Protein AF-A0A7S0V5F8-F1 (afdb_monomer)

Structure (mmCIF, N/CA/C/O backbone):
data_AF-A0A7S0V5F8-F1
#
_entry.id   AF-A0A7S0V5F8-F1
#
loop_
_atom_site.group_PDB
_atom_site.id
_atom_site.type_symbol
_atom_site.label_atom_id
_atom_site.label_alt_id
_atom_site.label_comp_id
_atom_site.label_asym_id
_atom_site.label_entity_id
_atom_site.label_seq_id
_atom_site.pdbx_PDB_ins_code
_atom_site.Cartn_x
_atom_site.Cartn_y
_atom_site.Cartn_z
_atom_site.occupancy
_atom_site.B_iso_or_equiv
_atom_site.auth_seq_id
_atom_site.auth_comp_id
_atom_site.auth_asym_id
_atom_site.auth_atom_id
_atom_site.pdbx_PDB_model_num
ATOM 1 N N . GLY A 1 1 ? -24.108 21.095 49.913 1.00 34.12 1 GLY A N 1
ATOM 2 C CA . GLY A 1 1 ? -23.423 21.787 48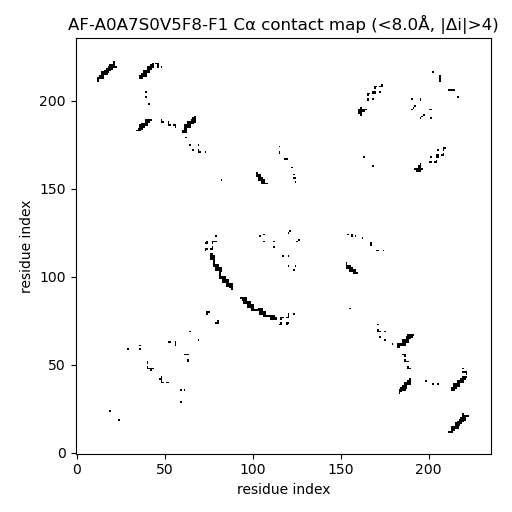.807 1.00 34.12 1 GLY A CA 1
ATOM 3 C C . GLY A 1 1 ? -22.064 21.150 48.689 1.00 34.12 1 GLY A C 1
ATOM 4 O O . GLY A 1 1 ? -21.459 20.945 49.729 1.00 34.12 1 GLY A O 1
ATOM 5 N N . GLY A 1 2 ? -21.610 20.673 47.528 1.00 32.69 2 GLY A N 1
ATOM 6 C CA . GLY A 1 2 ? -21.700 21.337 46.216 1.00 32.69 2 GLY A CA 1
ATOM 7 C C . GLY A 1 2 ? -20.802 22.576 46.265 1.00 32.69 2 GLY A C 1
ATOM 8 O O . GLY A 1 2 ? -20.927 23.333 47.220 1.00 32.69 2 GLY A O 1
ATOM 9 N N . GLU A 1 3 ? -19.841 22.849 45.396 1.00 39.59 3 GLU A N 1
ATOM 10 C CA . GLU A 1 3 ? -19.393 22.403 44.067 1.00 39.59 3 GLU A CA 1
ATOM 11 C C . GLU A 1 3 ? -17.888 22.809 44.015 1.00 39.59 3 GLU A C 1
ATOM 13 O O . GLU A 1 3 ? -17.429 23.546 44.882 1.00 39.59 3 GLU A O 1
ATOM 18 N N . GLY A 1 4 ? -17.024 22.394 43.098 1.00 31.36 4 GLY A N 1
ATOM 19 C CA . GLY A 1 4 ? -17.233 21.726 41.834 1.00 31.36 4 GLY A CA 1
ATOM 20 C C . GLY A 1 4 ? -15.970 20.967 41.439 1.00 31.36 4 GLY A C 1
ATOM 21 O O . GLY A 1 4 ? -14.846 21.367 41.744 1.00 31.36 4 GLY A O 1
ATOM 22 N N . GLY A 1 5 ? -16.202 19.826 40.799 1.00 31.50 5 GLY A N 1
ATOM 23 C CA . GLY A 1 5 ? -15.176 19.088 40.093 1.00 31.50 5 GLY A CA 1
ATOM 24 C C . GLY A 1 5 ? -14.829 19.822 38.808 1.00 31.50 5 GLY A C 1
ATOM 25 O O . GLY A 1 5 ? -15.702 20.127 37.996 1.00 31.50 5 GLY A O 1
ATOM 26 N N . GLU A 1 6 ? -13.546 20.087 38.638 1.00 32.44 6 GLU A N 1
ATOM 27 C CA . GLU A 1 6 ? -12.972 20.426 37.350 1.00 32.44 6 GLU A CA 1
ATOM 28 C C . GLU A 1 6 ? -12.846 19.109 36.572 1.00 32.44 6 GLU A C 1
ATOM 30 O O . GLU A 1 6 ? -12.052 18.233 36.914 1.00 32.44 6 GLU A O 1
ATOM 35 N N . ALA A 1 7 ? -13.724 18.908 35.591 1.00 36.62 7 ALA A N 1
ATOM 36 C CA . ALA A 1 7 ? -13.587 17.820 34.634 1.00 36.62 7 ALA A CA 1
ATOM 37 C C . ALA A 1 7 ? -12.417 18.153 33.693 1.00 36.62 7 ALA A C 1
ATOM 39 O O . ALA A 1 7 ? -12.419 19.252 33.128 1.00 36.62 7 ALA A O 1
ATOM 40 N N . PRO A 1 8 ? -11.443 17.253 33.465 1.00 36.91 8 PRO A N 1
ATOM 41 C CA . PRO A 1 8 ? -10.478 17.477 32.405 1.00 36.91 8 PRO A CA 1
ATOM 42 C C . PRO A 1 8 ? -11.203 17.397 31.058 1.00 36.91 8 PRO A C 1
ATOM 44 O O . PRO A 1 8 ? -11.794 16.384 30.681 1.00 36.91 8 PRO A O 1
ATOM 47 N N . GLN A 1 9 ? -11.197 18.536 30.375 1.00 34.84 9 GLN A N 1
ATOM 48 C CA . GLN A 1 9 ? -11.722 18.743 29.038 1.00 34.84 9 GLN A CA 1
ATOM 49 C C . GLN A 1 9 ? -10.893 17.962 28.010 1.00 34.84 9 GLN A C 1
ATOM 51 O O . GLN A 1 9 ? -9.683 18.136 27.926 1.00 34.84 9 GLN A O 1
ATOM 56 N N . GLY A 1 10 ? -11.591 17.158 27.205 1.00 32.84 10 GLY A N 1
ATOM 57 C CA . GLY A 1 10 ? -11.324 16.924 25.784 1.00 32.84 10 GLY A CA 1
ATOM 58 C C . GLY A 1 10 ? -9.876 16.680 25.368 1.00 32.84 10 GLY A C 1
ATOM 59 O O . GLY A 1 10 ? -9.251 17.553 24.769 1.00 32.84 10 GLY A O 1
ATOM 60 N N . GLU A 1 11 ? -9.390 15.454 25.553 1.00 29.25 11 GLU A N 1
ATOM 61 C CA . GLU A 1 11 ? -8.294 14.952 24.727 1.00 29.25 11 GLU A CA 1
ATOM 62 C C . GLU A 1 11 ? -8.788 14.848 23.277 1.00 29.25 11 GLU A C 1
ATOM 64 O O . GLU A 1 11 ? -9.700 14.084 22.951 1.00 29.25 11 GLU A O 1
ATOM 69 N N . ALA A 1 12 ? -8.192 15.644 22.388 1.00 34.53 12 ALA A N 1
ATOM 70 C CA . ALA A 1 12 ? -8.278 15.402 20.956 1.00 34.53 12 ALA A CA 1
ATOM 71 C C . ALA A 1 12 ? -7.836 13.952 20.664 1.00 34.53 12 ALA A C 1
ATOM 73 O O . ALA A 1 12 ? -6.955 13.450 21.364 1.00 34.53 12 ALA A O 1
ATOM 74 N N . PRO A 1 13 ? -8.390 13.267 19.644 1.00 40.03 13 PRO A N 1
ATOM 75 C CA . PRO A 1 13 ? -7.999 11.899 19.315 1.00 40.03 13 PRO A CA 1
ATOM 76 C C . PRO A 1 13 ? -6.517 11.833 18.900 1.00 40.03 13 PRO A C 1
ATOM 78 O O . PRO A 1 13 ? -6.139 12.020 17.741 1.00 40.03 13 PRO A O 1
ATOM 81 N N . GLY A 1 14 ? -5.654 11.603 19.888 1.00 42.44 14 GLY A N 1
ATOM 82 C CA . GLY A 1 14 ? -4.224 11.392 19.732 1.00 42.44 14 GLY A CA 1
ATOM 83 C C . GLY A 1 14 ? -3.923 10.033 19.102 1.00 42.44 14 GLY A C 1
ATOM 84 O O . GLY A 1 14 ? -4.742 9.114 19.105 1.00 42.44 14 GLY A O 1
ATOM 85 N N . THR A 1 15 ? -2.722 9.895 18.539 1.00 43.50 15 THR A N 1
ATOM 86 C CA . THR A 1 15 ? -2.193 8.573 18.176 1.00 43.50 15 THR A CA 1
ATOM 87 C C . THR A 1 15 ? -1.922 7.816 19.475 1.00 43.50 15 THR A C 1
ATOM 89 O O . THR A 1 15 ? -1.050 8.235 20.234 1.00 43.50 15 THR A O 1
ATOM 92 N N . GLN A 1 16 ? -2.642 6.727 19.745 1.00 49.44 16 GLN A N 1
ATOM 93 C CA . GLN A 1 16 ? -2.374 5.886 20.915 1.00 49.44 16 GLN A CA 1
ATOM 94 C C . GLN A 1 16 ? -1.383 4.790 20.513 1.00 49.44 16 GLN A C 1
ATOM 96 O O . GLN A 1 16 ? -1.647 3.991 19.613 1.00 49.44 16 GLN A O 1
ATOM 101 N N . GLN A 1 17 ? -0.208 4.770 21.141 1.00 44.59 17 GLN A N 1
ATOM 102 C CA . GLN A 1 17 ? 0.766 3.698 20.943 1.00 44.59 17 GLN A CA 1
ATOM 103 C C . GLN A 1 17 ? 0.478 2.566 21.927 1.00 44.59 17 GLN A C 1
ATOM 105 O O . GLN A 1 17 ? 0.533 2.767 23.138 1.00 44.59 17 GLN A O 1
ATOM 110 N N . LEU A 1 18 ? 0.189 1.376 21.405 1.00 45.62 18 LEU A N 1
ATOM 111 C CA . LEU A 1 18 ? 0.080 0.151 22.183 1.00 45.62 18 LEU A CA 1
ATOM 112 C C . LEU A 1 18 ? 1.264 -0.752 21.821 1.00 45.62 18 LEU A C 1
ATOM 114 O O . LEU A 1 18 ? 1.238 -1.490 20.836 1.00 45.62 18 LEU A O 1
ATOM 118 N N . LEU A 1 19 ? 2.322 -0.702 22.627 1.00 39.25 19 LEU A N 1
ATOM 119 C CA . LEU A 1 19 ? 3.398 -1.683 22.532 1.00 39.25 19 LEU A CA 1
ATOM 120 C C . LEU A 1 19 ? 2.876 -3.020 23.079 1.00 39.25 19 LEU A C 1
ATOM 122 O O . LEU A 1 19 ? 2.514 -3.107 24.251 1.00 39.25 19 LEU A O 1
ATOM 126 N N . VAL A 1 20 ? 2.795 -4.048 22.230 1.00 45.19 20 VAL A N 1
ATOM 127 C CA . VAL A 1 20 ? 2.412 -5.405 22.644 1.00 45.19 20 VAL A CA 1
ATOM 128 C C . VAL A 1 20 ? 3.671 -6.266 22.609 1.00 45.19 20 VAL A C 1
ATOM 130 O O . VAL A 1 20 ? 4.002 -6.880 21.594 1.00 45.19 20 VAL A O 1
ATOM 133 N N . GLU A 1 21 ? 4.406 -6.270 23.721 1.00 35.91 21 GLU A N 1
ATOM 134 C CA . GLU A 1 21 ? 5.514 -7.201 23.941 1.00 35.91 21 GLU A CA 1
ATOM 135 C C . GLU A 1 21 ? 4.966 -8.611 24.134 1.00 35.91 21 GLU A C 1
ATOM 137 O O . GLU A 1 21 ? 4.223 -8.871 25.079 1.00 35.91 21 GLU A O 1
ATOM 142 N N . GLY A 1 22 ? 5.327 -9.512 23.218 1.00 34.97 22 GLY A N 1
ATOM 143 C CA . GLY A 1 22 ? 4.903 -10.903 23.266 1.00 34.97 22 GLY A CA 1
ATOM 144 C C . GLY A 1 22 ? 3.401 -11.071 23.026 1.00 34.97 22 GLY A C 1
ATOM 145 O O . GLY A 1 22 ? 2.551 -10.258 23.387 1.00 34.97 22 GLY A O 1
ATOM 146 N N . ALA A 1 23 ? 3.021 -12.157 22.367 1.00 43.12 23 ALA A N 1
ATOM 147 C CA . ALA A 1 23 ? 1.615 -12.517 22.321 1.00 43.12 23 ALA A CA 1
ATOM 148 C C . ALA A 1 23 ? 1.054 -12.591 23.763 1.00 43.12 23 ALA A C 1
ATOM 150 O O . ALA A 1 23 ? 1.686 -13.169 24.640 1.00 43.12 23 ALA A O 1
ATOM 151 N N . VAL A 1 24 ? -0.165 -12.070 23.964 1.00 39.38 24 VAL A N 1
ATOM 152 C CA . VAL A 1 24 ? -0.980 -12.115 25.204 1.00 39.38 24 VAL A CA 1
ATOM 153 C C . VAL A 1 24 ? -0.865 -10.906 26.162 1.00 39.38 24 VAL A C 1
ATOM 155 O O . VAL A 1 24 ? -0.970 -11.034 27.377 1.00 39.38 24 VAL A O 1
ATOM 158 N N . GLY A 1 25 ? -0.843 -9.681 25.633 1.00 39.09 25 GLY A N 1
ATOM 159 C CA . GLY A 1 25 ? -1.477 -8.559 26.342 1.00 39.09 25 GLY A CA 1
ATOM 160 C C . GLY A 1 25 ? -3.004 -8.731 26.323 1.00 39.09 25 GLY A C 1
ATOM 161 O O . GLY A 1 25 ? -3.580 -8.957 25.255 1.00 39.09 25 GLY A O 1
ATOM 162 N N . LYS A 1 26 ? -3.693 -8.663 27.474 1.00 39.69 26 LYS A N 1
ATOM 163 C CA . LYS A 1 26 ? -5.170 -8.690 27.519 1.00 39.69 26 LYS A CA 1
ATOM 164 C C . LYS A 1 26 ? -5.712 -7.470 26.766 1.00 39.69 26 LYS A C 1
ATOM 166 O O . LYS A 1 26 ? -5.760 -6.376 27.315 1.00 39.69 26 LYS A O 1
ATOM 171 N N . LEU A 1 27 ? -6.111 -7.670 25.511 1.00 47.12 27 LEU A N 1
ATOM 172 C CA . LEU A 1 27 ? -6.736 -6.645 24.676 1.00 47.12 27 LEU A CA 1
ATOM 173 C C . LEU A 1 27 ? -7.990 -6.120 25.380 1.00 47.12 27 LEU A C 1
ATOM 175 O O . LEU A 1 27 ? -8.969 -6.864 25.547 1.00 47.12 27 LEU A O 1
ATOM 179 N N . GLN A 1 28 ? -7.949 -4.859 25.812 1.00 45.62 28 GLN A N 1
ATOM 180 C CA . GLN A 1 28 ? -9.082 -4.253 26.496 1.00 45.62 28 GLN A CA 1
ATOM 181 C C . GLN A 1 28 ? -10.279 -4.181 25.533 1.00 45.62 28 GLN A C 1
ATOM 183 O O . GLN A 1 28 ? -10.115 -3.826 24.359 1.00 45.62 28 GLN A O 1
ATOM 188 N N . PRO A 1 29 ? -11.481 -4.596 25.966 1.00 43.78 29 PRO A N 1
ATOM 189 C CA . PRO A 1 29 ? -12.686 -4.342 25.193 1.00 43.78 29 PRO A CA 1
ATOM 190 C C . PRO A 1 29 ? -12.830 -2.829 25.002 1.00 43.78 29 PRO A C 1
ATOM 192 O O . PRO A 1 29 ? -12.602 -2.069 25.938 1.00 43.78 29 PRO A O 1
ATOM 195 N N . LEU A 1 30 ? -13.178 -2.401 23.788 1.00 46.97 30 LEU A N 1
ATOM 196 C CA . LEU A 1 30 ? -13.554 -1.009 23.568 1.00 46.97 30 LEU A CA 1
ATOM 197 C C . LEU A 1 30 ? -14.834 -0.752 24.356 1.00 46.97 30 LEU A C 1
ATOM 199 O O . LEU A 1 30 ? -15.738 -1.594 24.355 1.00 46.97 30 LEU A O 1
ATOM 203 N N . GLU A 1 31 ? -14.902 0.394 25.022 1.00 48.84 31 GLU A N 1
ATOM 204 C CA . GLU A 1 31 ? -16.153 0.847 25.611 1.00 48.84 31 GLU A CA 1
ATOM 205 C C . GLU A 1 31 ? -17.224 0.968 24.508 1.00 48.84 31 GLU A C 1
ATOM 207 O O . GLU A 1 31 ? -16.896 1.268 23.354 1.00 48.84 31 GLU A O 1
ATOM 212 N N . PRO A 1 32 ? -18.502 0.696 24.822 1.00 49.16 32 PRO A N 1
ATOM 213 C CA . PRO A 1 32 ? -19.589 0.663 23.839 1.00 49.16 32 PRO A CA 1
ATOM 214 C C . PRO A 1 32 ? -19.760 1.963 23.031 1.00 49.16 32 PRO A C 1
ATOM 216 O O . PRO A 1 32 ? -20.355 1.916 21.953 1.00 49.16 32 PRO A O 1
ATOM 219 N N . ASP A 1 33 ? -19.188 3.075 23.502 1.00 53.72 33 ASP A N 1
ATOM 220 C CA . ASP A 1 33 ? -19.261 4.402 22.886 1.00 53.72 33 ASP A CA 1
ATOM 221 C C . ASP A 1 33 ? -18.063 4.760 21.986 1.00 53.72 33 ASP A C 1
ATOM 223 O O . ASP A 1 33 ? -17.984 5.890 21.506 1.00 53.72 33 ASP A O 1
ATOM 227 N N . VAL A 1 34 ? -17.130 3.837 21.701 1.00 54.25 34 VAL A N 1
ATOM 228 C CA . VAL A 1 34 ? -16.029 4.133 20.763 1.00 54.25 34 VAL A CA 1
ATOM 229 C C . VAL A 1 34 ? -16.563 4.158 19.318 1.00 54.25 34 VAL A C 1
ATOM 231 O O . VAL A 1 34 ? -16.972 3.116 18.798 1.00 54.25 34 VAL A O 1
ATOM 234 N N . PRO A 1 35 ? -16.544 5.318 18.628 1.00 55.88 35 PRO A N 1
ATOM 235 C CA . PRO A 1 35 ? -17.230 5.490 17.346 1.00 55.88 35 PRO A CA 1
ATOM 236 C C . PRO A 1 35 ? -16.547 4.755 16.183 1.00 55.88 35 PRO A C 1
ATOM 238 O O . PRO A 1 35 ? -17.231 4.387 15.227 1.00 55.88 35 PRO A O 1
ATOM 241 N N . ALA A 1 36 ? -15.227 4.520 16.254 1.00 72.00 36 ALA A N 1
ATOM 242 C CA . ALA A 1 36 ? -14.499 3.698 15.290 1.00 72.00 36 ALA A CA 1
ATOM 243 C C . ALA A 1 36 ? -13.169 3.138 15.836 1.00 72.00 36 ALA A C 1
ATOM 245 O O . ALA A 1 36 ? -12.499 3.803 16.626 1.00 72.00 36 ALA A O 1
ATOM 246 N N . PHE A 1 37 ? -12.760 1.943 15.387 1.00 79.44 37 PHE A N 1
ATOM 247 C CA . PHE A 1 37 ? -11.472 1.324 15.748 1.00 79.44 37 PHE A CA 1
ATOM 248 C C . PHE A 1 37 ? -10.529 1.215 14.549 1.00 79.44 37 PHE A C 1
ATOM 250 O O . PHE A 1 37 ? -10.768 0.436 13.626 1.00 79.44 37 PHE A O 1
ATOM 257 N N . HIS A 1 38 ? -9.420 1.950 14.587 1.00 83.56 38 HIS A N 1
ATOM 258 C CA . HIS A 1 38 ? -8.375 1.866 13.572 1.00 83.56 38 HIS A CA 1
ATOM 259 C C . HIS A 1 38 ? -7.048 1.454 14.196 1.00 83.56 38 HIS A C 1
ATOM 261 O O . HIS A 1 38 ? -6.640 2.039 15.200 1.00 83.56 38 HIS A O 1
ATOM 267 N N . ALA A 1 39 ? -6.356 0.488 13.592 1.00 85.31 39 ALA A N 1
ATOM 268 C CA . ALA A 1 39 ? -5.056 0.034 14.082 1.00 85.31 39 ALA A CA 1
ATOM 269 C C . ALA A 1 39 ? -4.090 -0.309 12.947 1.00 85.31 39 ALA A C 1
ATOM 271 O O . ALA A 1 39 ? -4.501 -0.958 11.994 1.00 85.31 39 ALA A O 1
ATOM 272 N N . VAL A 1 40 ? -2.810 0.045 13.072 1.00 85.75 40 VAL A N 1
ATOM 273 C CA . VAL A 1 40 ? -1.727 -0.496 12.230 1.00 85.75 40 VAL A CA 1
ATOM 274 C C . VAL A 1 40 ? -0.954 -1.528 13.042 1.00 85.75 40 VAL A C 1
ATOM 276 O O . VAL A 1 40 ? -0.515 -1.240 14.157 1.00 85.75 40 VAL A O 1
ATOM 279 N N . VAL A 1 41 ? -0.781 -2.728 12.487 1.00 84.25 41 VAL A N 1
ATOM 280 C CA . VAL A 1 41 ? 0.012 -3.800 13.097 1.00 84.25 41 VAL A CA 1
ATOM 281 C C . VAL A 1 41 ? 1.385 -3.853 12.437 1.00 84.25 41 VAL A C 1
ATOM 283 O O . VAL A 1 41 ? 1.532 -4.331 11.314 1.00 84.25 41 VAL A O 1
ATOM 286 N N . HIS A 1 42 ? 2.407 -3.418 13.168 1.00 80.25 42 HIS A N 1
ATOM 287 C CA . HIS A 1 42 ? 3.804 -3.610 12.806 1.00 80.25 42 HIS A CA 1
ATOM 288 C C . HIS A 1 42 ? 4.346 -4.837 13.529 1.00 80.25 42 HIS A C 1
ATOM 290 O O . HIS A 1 42 ? 4.558 -4.808 14.738 1.00 80.25 42 HIS A O 1
ATOM 296 N N . ALA A 1 43 ? 4.603 -5.917 12.802 1.00 71.44 43 ALA A N 1
ATOM 297 C CA . ALA A 1 43 ? 5.185 -7.118 13.381 1.00 71.44 43 ALA A CA 1
ATOM 298 C C . ALA A 1 43 ? 6.478 -7.493 12.669 1.00 71.44 43 ALA A C 1
ATOM 300 O O . ALA A 1 43 ? 6.608 -7.314 11.459 1.00 71.44 43 ALA A O 1
ATOM 301 N N . HIS A 1 44 ? 7.414 -8.073 13.415 1.00 69.81 44 HIS A N 1
ATOM 302 C CA . HIS A 1 44 ? 8.483 -8.850 12.797 1.00 69.81 44 HIS A CA 1
ATOM 303 C C . HIS A 1 44 ? 7.870 -9.965 11.914 1.00 69.81 44 HIS A C 1
ATOM 305 O O . HIS A 1 44 ? 6.849 -10.534 12.319 1.00 69.81 44 HIS A O 1
ATOM 311 N N . PRO A 1 45 ? 8.462 -10.333 10.756 1.00 67.38 45 PRO A N 1
ATOM 312 C CA . PRO A 1 45 ? 7.904 -11.367 9.873 1.00 67.38 45 PRO A CA 1
ATOM 313 C C . PRO A 1 45 ? 7.598 -12.690 10.593 1.00 67.38 45 PRO A C 1
ATOM 315 O O . PRO A 1 45 ? 6.577 -13.324 10.345 1.00 67.38 45 PRO A O 1
ATOM 318 N N . LEU A 1 46 ? 8.441 -13.061 11.562 1.00 69.38 46 LEU A N 1
ATOM 319 C CA . LEU A 1 46 ? 8.285 -14.280 12.367 1.00 69.38 46 LEU A CA 1
ATOM 320 C C . LEU A 1 46 ? 7.316 -14.139 13.558 1.00 69.38 46 LEU A C 1
ATOM 322 O O . LEU A 1 46 ? 7.013 -15.127 14.218 1.00 69.38 46 LEU A O 1
ATOM 326 N N . ALA A 1 47 ? 6.810 -12.937 13.850 1.00 67.81 47 ALA A N 1
ATOM 327 C CA . ALA A 1 47 ? 5.965 -12.670 15.020 1.00 67.81 47 ALA A CA 1
ATOM 328 C C . ALA A 1 47 ? 4.453 -12.816 14.747 1.00 67.81 47 ALA A C 1
ATOM 330 O O . ALA A 1 47 ? 3.623 -12.511 15.605 1.00 67.81 47 ALA A O 1
ATOM 331 N N . GLY A 1 48 ? 4.060 -13.279 13.554 1.00 70.62 48 GLY A N 1
ATOM 332 C CA . GLY A 1 48 ? 2.662 -13.605 13.250 1.00 70.62 48 GLY A CA 1
ATOM 333 C C . GLY A 1 48 ? 1.714 -12.396 13.211 1.00 70.62 48 GLY A C 1
ATOM 334 O O . GLY A 1 48 ? 0.532 -12.531 13.546 1.00 70.62 48 GLY A O 1
ATOM 335 N N . GLY A 1 49 ? 2.204 -11.223 12.790 1.00 74.44 49 GLY A N 1
ATOM 336 C CA . GLY A 1 49 ? 1.435 -9.969 12.738 1.00 74.44 49 GLY A CA 1
ATOM 337 C C . GLY A 1 49 ? 0.128 -10.053 11.958 1.00 74.44 49 GLY A C 1
ATOM 338 O O . GLY A 1 49 ? -0.905 -9.596 12.443 1.00 74.44 49 GLY A O 1
ATOM 339 N N . ALA A 1 50 ? 0.130 -10.727 10.804 1.00 76.75 50 ALA A N 1
ATOM 340 C CA . ALA A 1 50 ? -1.082 -10.952 10.013 1.00 76.75 50 ALA A CA 1
ATOM 341 C C . ALA A 1 50 ? -2.163 -11.710 10.811 1.00 76.75 50 ALA A C 1
ATOM 343 O O . ALA A 1 50 ? -3.353 -11.390 10.747 1.00 76.75 50 ALA A O 1
ATOM 344 N N . GLY A 1 51 ? -1.749 -12.686 11.627 1.00 80.44 51 GLY A N 1
ATOM 345 C CA . GLY A 1 51 ? -2.641 -13.412 12.528 1.00 80.44 51 GLY A CA 1
ATOM 346 C C . GLY A 1 51 ? -3.214 -12.518 13.627 1.00 80.44 51 GLY A C 1
ATOM 347 O O . GLY A 1 51 ? -4.404 -12.615 13.934 1.00 80.44 51 GLY A O 1
ATOM 348 N N . LEU A 1 52 ? -2.402 -11.623 14.200 1.00 80.31 52 LEU A N 1
ATOM 349 C CA . LEU A 1 52 ? -2.869 -10.646 15.187 1.00 80.31 52 LEU A CA 1
ATOM 350 C C . LEU A 1 52 ? -3.863 -9.652 14.576 1.00 80.31 52 LEU A C 1
ATOM 352 O O . LEU A 1 52 ? -4.931 -9.451 15.153 1.00 80.31 52 LEU A O 1
ATOM 356 N N . GLY A 1 53 ? -3.562 -9.100 13.399 1.00 82.81 53 GLY A N 1
ATOM 357 C CA . GLY A 1 53 ? -4.440 -8.152 12.711 1.00 82.81 53 GLY A CA 1
ATOM 358 C C . GLY A 1 53 ? -5.826 -8.736 12.430 1.00 82.81 53 GLY A C 1
ATOM 359 O O . GLY A 1 53 ? -6.840 -8.132 12.777 1.00 82.81 53 GLY A O 1
ATOM 360 N N . ARG A 1 54 ? -5.887 -9.979 11.932 1.00 85.38 54 ARG A N 1
ATOM 361 C CA . ARG A 1 54 ? -7.159 -10.696 11.717 1.00 85.38 54 ARG A CA 1
ATOM 362 C C . ARG A 1 54 ? -7.929 -10.947 13.017 1.00 85.38 54 ARG A C 1
ATOM 364 O O . ARG A 1 54 ? -9.157 -10.866 13.021 1.00 85.38 54 ARG A O 1
ATOM 371 N N . ARG A 1 55 ? -7.241 -11.255 14.125 1.00 82.31 55 ARG A N 1
ATOM 372 C CA . ARG A 1 55 ? -7.888 -11.430 15.440 1.00 82.31 55 ARG A CA 1
ATOM 373 C C . ARG A 1 55 ? -8.462 -10.118 15.971 1.00 82.31 55 ARG A C 1
ATOM 375 O O . ARG A 1 55 ? -9.587 -10.129 16.464 1.00 82.31 55 ARG A O 1
ATOM 382 N N . LEU A 1 56 ? -7.724 -9.013 15.845 1.00 81.50 56 LEU A N 1
ATOM 383 C CA . LEU A 1 56 ? -8.198 -7.675 16.215 1.00 81.50 56 LEU A CA 1
ATOM 384 C C . LEU A 1 56 ? -9.432 -7.295 15.395 1.00 81.50 56 LEU A C 1
ATOM 386 O O . LEU A 1 56 ? -10.457 -6.930 15.966 1.00 81.50 56 LEU A O 1
ATOM 390 N N . ALA A 1 57 ? -9.370 -7.482 14.077 1.00 84.81 57 ALA A N 1
ATOM 391 C CA . ALA A 1 57 ? -10.476 -7.168 13.186 1.00 84.81 57 ALA A CA 1
ATOM 392 C C . ALA A 1 57 ? -11.752 -7.950 13.524 1.00 84.81 57 ALA A C 1
ATOM 394 O O . ALA A 1 57 ? -12.822 -7.359 13.657 1.00 84.81 57 ALA A O 1
ATOM 395 N N . ARG A 1 58 ? -11.634 -9.262 13.778 1.00 83.75 58 ARG A N 1
ATOM 396 C CA . ARG A 1 58 ? -12.763 -10.088 14.241 1.00 83.75 58 ARG A CA 1
ATOM 397 C C . ARG A 1 58 ? -13.297 -9.644 15.601 1.00 83.75 58 ARG A C 1
ATOM 399 O O . ARG A 1 58 ? -14.507 -9.615 15.790 1.00 83.75 58 ARG A O 1
ATOM 406 N N . ARG A 1 59 ? -12.415 -9.318 16.552 1.00 80.69 59 ARG A N 1
ATOM 407 C CA . ARG A 1 59 ? -12.820 -8.930 17.912 1.00 80.69 59 ARG A CA 1
ATOM 408 C C . ARG A 1 59 ? -13.577 -7.604 17.940 1.00 80.69 59 ARG A C 1
ATOM 410 O O . ARG A 1 59 ? -14.506 -7.480 18.732 1.00 80.69 59 ARG A O 1
ATOM 417 N N . TYR A 1 60 ? -13.197 -6.653 17.094 1.00 77.88 60 TYR A N 1
ATOM 418 C CA . TYR A 1 60 ? -13.819 -5.328 17.039 1.00 77.88 60 TYR A CA 1
ATOM 419 C C . TYR A 1 60 ? -14.825 -5.164 15.893 1.00 77.88 60 TYR A C 1
ATOM 421 O O . TYR A 1 60 ? -15.387 -4.085 15.734 1.00 77.88 60 TYR A O 1
ATOM 429 N N . ASN A 1 61 ? -15.090 -6.233 15.132 1.00 80.94 61 ASN A N 1
ATOM 430 C CA . ASN A 1 61 ? -15.974 -6.232 13.966 1.00 80.94 61 ASN A CA 1
ATOM 431 C C . ASN A 1 61 ? -15.636 -5.105 12.971 1.00 80.94 61 ASN A C 1
ATOM 433 O O . ASN A 1 61 ? -16.490 -4.303 12.588 1.00 80.94 61 ASN A O 1
ATOM 437 N N . VAL A 1 62 ? -14.357 -5.028 12.602 1.00 85.75 62 VAL A N 1
ATOM 438 C CA . VAL A 1 62 ? -13.816 -4.046 11.656 1.00 85.75 62 VAL A CA 1
ATOM 439 C C . VAL A 1 62 ? -13.167 -4.732 10.457 1.00 85.75 62 VAL A C 1
ATOM 441 O O . VAL A 1 62 ? -12.912 -5.938 10.483 1.00 85.75 62 VAL A O 1
ATOM 444 N N . GLY A 1 63 ? -12.889 -3.967 9.402 1.00 86.62 63 GLY A N 1
ATOM 445 C CA . GLY A 1 63 ? -12.251 -4.498 8.203 1.00 86.62 63 GLY A CA 1
ATOM 446 C C . GLY A 1 63 ? -10.773 -4.825 8.413 1.00 86.62 63 GLY A C 1
ATOM 447 O O . GLY A 1 63 ? -10.131 -4.319 9.334 1.00 86.62 63 GLY A O 1
ATOM 448 N N . VAL A 1 64 ? -10.227 -5.665 7.537 1.00 89.19 64 VAL A N 1
ATOM 449 C CA . VAL A 1 64 ? -8.781 -5.893 7.425 1.00 89.19 64 VAL A CA 1
ATOM 450 C C . VAL A 1 64 ? -8.324 -5.286 6.111 1.00 89.19 64 VAL A C 1
ATOM 452 O O . VAL A 1 64 ? -8.897 -5.595 5.069 1.00 89.19 64 VAL A O 1
ATOM 455 N N . VAL A 1 65 ? -7.292 -4.455 6.167 1.00 90.62 65 VAL A N 1
ATOM 456 C CA . VAL A 1 65 ? -6.635 -3.891 4.990 1.00 90.62 65 VAL A CA 1
ATOM 457 C C . VAL A 1 65 ? -5.206 -4.403 4.973 1.00 90.62 65 VAL A C 1
ATOM 459 O O . VAL A 1 65 ? -4.443 -4.157 5.907 1.00 90.62 65 VAL A O 1
ATOM 462 N N . ASP A 1 66 ? -4.854 -5.141 3.924 1.00 89.94 66 ASP A N 1
ATOM 463 C CA . ASP A 1 66 ? -3.469 -5.526 3.698 1.00 89.94 66 ASP A CA 1
ATOM 464 C C . ASP A 1 66 ? -2.774 -4.445 2.867 1.00 89.94 66 ASP A C 1
ATOM 466 O O . ASP A 1 66 ? -3.109 -4.272 1.696 1.00 89.94 66 ASP A O 1
ATOM 470 N N . LEU A 1 67 ? -1.856 -3.686 3.475 1.00 90.44 67 LEU A N 1
ATOM 471 C CA . LEU A 1 67 ? -1.201 -2.568 2.789 1.00 90.44 67 LEU A CA 1
ATOM 472 C C . LEU A 1 67 ? -0.379 -3.038 1.585 1.00 90.44 67 LEU A C 1
ATOM 474 O O . LEU A 1 67 ? -0.386 -2.357 0.564 1.00 90.44 67 LEU A O 1
ATOM 478 N N . GLN A 1 68 ? 0.262 -4.208 1.677 1.00 89.81 68 GLN A N 1
ATOM 479 C CA . GLN A 1 68 ? 1.034 -4.764 0.568 1.00 89.81 68 GLN A CA 1
ATOM 480 C C . GLN A 1 68 ? 0.116 -5.114 -0.602 1.00 89.81 68 GLN A C 1
ATOM 482 O O . GLN A 1 68 ? 0.377 -4.730 -1.734 1.00 89.81 68 GLN A O 1
ATOM 487 N N . SER A 1 69 ? -1.010 -5.779 -0.325 1.00 90.25 69 SER A N 1
ATOM 488 C CA . SER A 1 69 ? -1.967 -6.125 -1.380 1.00 90.25 69 SER A CA 1
ATOM 489 C C . SER A 1 69 ? -2.568 -4.890 -2.047 1.00 90.25 69 SER A C 1
ATOM 491 O O . SER A 1 69 ? -2.790 -4.913 -3.250 1.00 90.25 69 SER A O 1
ATOM 493 N N . VAL A 1 70 ? -2.795 -3.805 -1.297 1.00 91.69 70 VAL A N 1
ATOM 494 C CA . VAL A 1 70 ? -3.261 -2.532 -1.871 1.00 91.69 70 VAL A CA 1
ATOM 495 C C . VAL A 1 70 ? -2.221 -1.948 -2.832 1.00 91.69 70 VAL A C 1
ATOM 497 O O . VAL A 1 70 ? -2.587 -1.514 -3.920 1.00 91.69 70 VAL A O 1
ATOM 500 N N . VAL A 1 71 ? -0.936 -1.952 -2.464 1.00 91.25 71 VAL A N 1
ATOM 501 C CA . VAL A 1 71 ? 0.141 -1.476 -3.349 1.00 91.25 71 VAL A CA 1
ATOM 502 C C . VAL A 1 71 ? 0.269 -2.368 -4.587 1.00 91.25 71 VAL A C 1
ATOM 504 O O . VAL A 1 71 ? 0.304 -1.850 -5.700 1.00 91.25 71 VAL A O 1
ATOM 507 N N . ASP A 1 72 ? 0.251 -3.692 -4.422 1.00 90.69 72 ASP A N 1
ATOM 508 C CA . ASP A 1 72 ? 0.338 -4.649 -5.533 1.00 90.69 72 ASP A CA 1
ATOM 509 C C . ASP A 1 72 ? -0.855 -4.531 -6.505 1.00 90.69 72 ASP A C 1
ATOM 511 O O . ASP A 1 72 ? -0.693 -4.672 -7.721 1.00 90.69 72 ASP A O 1
ATOM 515 N N . GLU A 1 73 ? -2.066 -4.302 -5.981 1.00 91.31 73 GLU A N 1
ATOM 516 C CA . GLU A 1 73 ? -3.274 -4.028 -6.771 1.00 91.31 73 GLU A CA 1
ATOM 517 C C . GLU A 1 73 ? -3.097 -2.743 -7.591 1.00 91.31 73 GLU A C 1
ATOM 519 O O . GLU A 1 73 ? -3.278 -2.772 -8.810 1.00 91.31 73 GLU A O 1
ATOM 524 N N . LEU A 1 74 ? -2.647 -1.656 -6.959 1.00 92.94 74 LEU A N 1
ATOM 525 C CA . LEU A 1 74 ? -2.457 -0.367 -7.625 1.00 92.94 74 LEU A CA 1
ATOM 526 C C . LEU A 1 74 ? -1.330 -0.379 -8.660 1.00 92.94 74 LEU A C 1
ATOM 528 O O . LEU A 1 74 ? -1.497 0.214 -9.719 1.00 92.94 74 LEU A O 1
ATOM 532 N N . LEU A 1 75 ? -0.213 -1.071 -8.413 1.00 92.12 75 LEU A N 1
ATOM 533 C CA . LEU A 1 75 ? 0.856 -1.225 -9.411 1.00 92.12 75 LEU A CA 1
ATOM 534 C C . LEU A 1 75 ? 0.354 -1.958 -10.659 1.00 92.12 75 LEU A C 1
ATOM 536 O O . LEU A 1 75 ? 0.655 -1.559 -11.785 1.00 92.12 75 LEU A O 1
ATOM 540 N N . ARG A 1 76 ? -0.475 -2.992 -10.472 1.00 91.69 76 ARG A N 1
ATOM 541 C CA . ARG A 1 76 ? -1.103 -3.713 -11.585 1.00 91.69 76 ARG A CA 1
ATOM 542 C C . ARG A 1 76 ? -2.063 -2.818 -12.365 1.00 91.69 76 ARG A C 1
ATOM 544 O O . ARG A 1 76 ? -2.023 -2.819 -13.591 1.00 91.69 76 ARG A O 1
ATOM 551 N N . GLU A 1 77 ? -2.904 -2.057 -11.671 1.00 92.19 77 GLU A N 1
ATOM 552 C CA . GLU A 1 77 ? -3.808 -1.079 -12.293 1.00 92.19 77 GLU A CA 1
ATOM 553 C C . GLU A 1 77 ? -3.061 0.079 -12.966 1.00 92.19 77 GLU A C 1
ATOM 555 O O . GLU A 1 77 ? -3.573 0.672 -13.910 1.00 92.19 77 GLU A O 1
ATOM 560 N N . ALA A 1 78 ? -1.850 0.389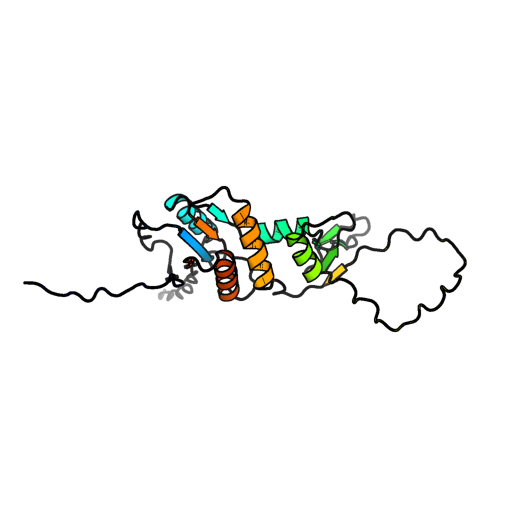 -12.500 1.00 91.62 78 ALA A N 1
ATOM 561 C CA . ALA A 1 78 ? -0.961 1.389 -13.078 1.00 91.62 78 ALA A CA 1
ATOM 562 C C . ALA A 1 78 ? -0.239 0.891 -14.341 1.00 91.62 78 ALA A C 1
ATOM 564 O O . ALA A 1 78 ? 0.451 1.669 -15.003 1.00 91.62 78 ALA A O 1
ATOM 565 N N . GLY A 1 79 ? -0.344 -0.405 -14.658 1.00 91.94 79 GLY A N 1
ATOM 566 C CA . GLY A 1 79 ? 0.429 -1.039 -15.724 1.00 91.94 79 GLY A CA 1
ATOM 567 C C . GLY A 1 79 ? 1.916 -1.153 -15.392 1.00 91.94 79 GLY A C 1
ATOM 568 O O . GLY A 1 79 ? 2.727 -1.356 -16.290 1.00 91.94 79 GLY A O 1
ATOM 569 N N . VAL A 1 80 ? 2.299 -1.008 -14.122 1.00 92.62 80 VAL A N 1
ATOM 570 C CA . VAL A 1 80 ? 3.685 -1.129 -13.668 1.00 92.62 80 VAL A CA 1
ATOM 571 C C . VAL A 1 80 ? 3.935 -2.587 -13.311 1.00 92.62 80 VAL A C 1
ATOM 573 O O . VAL A 1 80 ? 3.451 -3.092 -12.296 1.00 92.62 80 VAL A O 1
ATOM 576 N N . VAL A 1 81 ? 4.682 -3.287 -14.162 1.00 91.50 81 VAL A N 1
ATOM 577 C CA . VAL A 1 81 ? 4.942 -4.722 -13.997 1.00 91.50 81 VAL A CA 1
ATOM 578 C C . VAL A 1 81 ? 6.441 -5.002 -13.874 1.00 91.50 81 VAL A C 1
ATOM 580 O O . VAL A 1 81 ? 7.249 -4.265 -14.443 1.00 91.50 81 VAL A O 1
ATOM 583 N N . PRO A 1 82 ? 6.850 -6.055 -13.140 1.00 90.50 82 PRO A N 1
ATOM 584 C CA . PRO A 1 82 ? 8.260 -6.418 -13.046 1.00 90.50 82 PRO A CA 1
ATOM 585 C C . PRO A 1 82 ? 8.843 -6.723 -14.427 1.00 90.50 82 PRO A C 1
ATOM 587 O O . PRO A 1 82 ? 8.221 -7.441 -15.219 1.00 90.50 82 PRO A O 1
ATOM 590 N N . PHE A 1 83 ? 10.040 -6.208 -14.706 1.00 91.31 83 PHE A N 1
ATOM 591 C CA . PHE A 1 83 ? 10.751 -6.516 -15.941 1.00 91.31 83 PHE A CA 1
ATOM 592 C C . PHE A 1 83 ? 11.198 -7.978 -15.934 1.00 91.31 83 PHE A C 1
ATOM 594 O O . PHE A 1 83 ? 11.693 -8.497 -14.926 1.00 91.31 83 PHE A O 1
ATOM 601 N N . LYS A 1 84 ? 11.017 -8.641 -17.074 1.00 90.50 84 LYS A N 1
ATOM 602 C CA . LYS A 1 84 ? 11.368 -10.042 -17.273 1.00 90.50 84 LYS A CA 1
ATOM 603 C C . LYS A 1 84 ? 12.402 -10.151 -18.382 1.00 90.50 84 LYS A C 1
ATOM 605 O O . LYS A 1 84 ? 12.189 -9.615 -19.463 1.00 90.50 84 LYS A O 1
ATOM 610 N N . GLU A 1 85 ? 13.487 -10.857 -18.105 1.00 89.19 85 GLU A N 1
ATOM 611 C CA . GLU A 1 85 ? 14.582 -11.092 -19.042 1.00 89.19 85 GLU A CA 1
ATOM 612 C C . GLU A 1 85 ? 14.691 -12.582 -19.363 1.00 89.19 85 GLU A C 1
ATOM 614 O O . GLU A 1 85 ? 14.554 -13.429 -18.476 1.00 89.19 85 GLU A O 1
ATOM 619 N N . GLU A 1 86 ? 14.922 -12.904 -20.634 1.00 86.81 86 GLU A N 1
ATOM 620 C CA . GLU A 1 86 ? 15.275 -14.259 -21.048 1.00 86.81 86 GLU A CA 1
ATOM 621 C C . GLU A 1 86 ?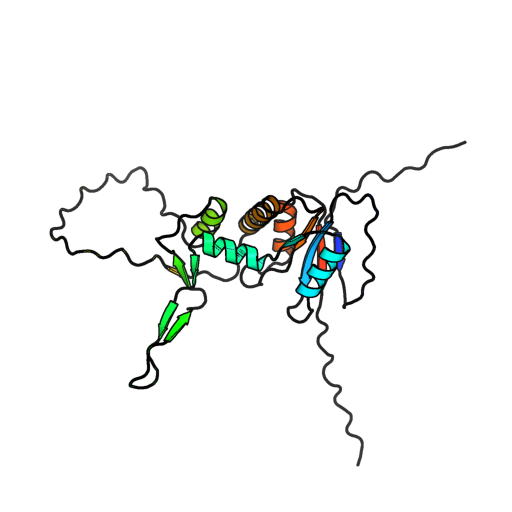 16.752 -14.507 -20.749 1.00 86.81 86 GLU A C 1
ATOM 623 O O . GLU A 1 86 ? 17.642 -13.897 -21.340 1.00 86.81 86 GLU A O 1
ATOM 628 N N . VAL A 1 87 ? 17.011 -15.420 -19.820 1.00 85.12 87 VAL A N 1
ATOM 629 C CA . VAL A 1 87 ? 18.351 -15.888 -19.490 1.00 85.12 87 VAL A CA 1
ATOM 630 C C . VAL A 1 87 ? 18.640 -17.126 -20.345 1.00 85.12 87 VAL A C 1
ATOM 632 O O . VAL A 1 87 ? 17.853 -18.084 -20.297 1.00 85.12 87 VAL A O 1
ATOM 635 N N . PRO A 1 88 ? 19.738 -17.133 -21.128 1.00 83.19 88 PRO A N 1
ATOM 636 C CA . PRO A 1 88 ? 20.129 -18.287 -21.929 1.00 83.19 88 PRO A CA 1
ATOM 637 C C . PRO A 1 88 ? 20.253 -19.540 -21.062 1.00 83.19 88 PRO A C 1
ATOM 639 O O . PRO A 1 88 ? 20.688 -19.461 -19.913 1.00 83.19 88 PRO A O 1
ATOM 642 N N . ALA A 1 89 ? 19.896 -20.699 -21.614 1.00 83.50 89 ALA A N 1
ATOM 643 C CA . ALA A 1 89 ? 20.125 -21.958 -20.923 1.00 83.50 89 ALA A CA 1
ATOM 644 C C . ALA A 1 89 ? 21.627 -22.168 -20.680 1.00 83.50 89 ALA A C 1
ATOM 646 O O . ALA A 1 89 ? 22.443 -21.974 -21.580 1.00 83.50 89 ALA A O 1
ATOM 647 N N . GLU A 1 90 ? 21.982 -22.581 -19.462 1.00 78.06 90 GLU A N 1
ATOM 648 C CA . GLU A 1 90 ? 23.375 -22.865 -19.093 1.00 78.06 90 GLU A CA 1
ATOM 649 C C . GLU A 1 90 ? 23.928 -24.108 -19.815 1.00 78.06 90 GLU A C 1
ATOM 651 O O . GLU A 1 90 ? 25.140 -24.243 -19.977 1.00 78.06 90 GLU A O 1
ATOM 656 N N . GLU A 1 91 ? 23.046 -24.998 -20.283 1.00 77.25 91 GLU A N 1
ATOM 657 C CA . GLU A 1 91 ? 23.397 -26.213 -21.018 1.00 77.25 91 GLU A CA 1
ATOM 658 C C . GLU A 1 91 ? 23.045 -26.106 -22.508 1.00 77.25 91 GLU A C 1
ATOM 660 O O . GLU A 1 91 ? 21.984 -25.609 -22.896 1.00 77.25 91 GLU A O 1
ATOM 665 N N . GLU A 1 92 ? 23.939 -26.620 -23.356 1.00 66.19 92 GLU A N 1
ATOM 666 C CA . GLU A 1 92 ? 23.782 -26.632 -24.810 1.00 66.19 92 GLU A CA 1
ATOM 667 C C . GLU A 1 92 ? 22.563 -27.494 -25.199 1.00 66.19 92 GLU A C 1
ATOM 669 O O . GLU A 1 92 ? 22.581 -28.720 -25.086 1.00 66.19 92 GLU A O 1
ATOM 674 N N . GLY A 1 93 ? 21.477 -26.838 -25.624 1.00 74.94 93 GLY A N 1
ATOM 675 C CA . GLY A 1 93 ? 20.194 -27.474 -25.957 1.00 74.94 93 GLY A CA 1
ATOM 676 C C . GLY A 1 93 ? 19.078 -27.302 -24.917 1.00 74.94 93 GLY A C 1
ATOM 677 O O . GLY A 1 93 ? 17.990 -27.838 -25.129 1.00 74.94 93 GLY A O 1
ATOM 678 N N . GLY A 1 94 ? 19.310 -26.567 -23.824 1.00 73.31 94 GLY A N 1
ATOM 679 C CA . GLY A 1 94 ? 18.259 -26.198 -22.871 1.00 73.31 94 GLY A CA 1
ATOM 680 C C . GLY A 1 94 ? 17.358 -25.056 -23.365 1.00 73.31 94 GLY A C 1
ATOM 681 O O . GLY A 1 94 ? 17.753 -24.248 -24.206 1.00 73.31 94 GLY A O 1
ATOM 682 N N . GLU A 1 95 ? 16.138 -24.978 -22.829 1.00 80.94 95 GLU A N 1
ATOM 683 C CA . GLU A 1 95 ? 15.221 -23.863 -23.092 1.00 80.94 95 GLU A CA 1
ATOM 684 C C . GLU A 1 95 ? 15.624 -22.626 -22.268 1.00 80.94 95 GLU A C 1
ATOM 686 O O . GLU A 1 95 ? 15.974 -22.766 -21.090 1.00 80.94 95 GLU A O 1
ATOM 691 N N . PRO A 1 96 ? 15.586 -21.412 -22.851 1.00 82.00 96 PRO A N 1
ATOM 692 C CA . PRO A 1 96 ? 15.842 -20.187 -22.105 1.00 82.00 96 PRO A CA 1
ATOM 693 C C . PRO A 1 96 ? 14.824 -20.032 -20.972 1.00 82.00 96 PRO A C 1
ATOM 695 O O . PRO A 1 96 ? 13.647 -20.377 -21.107 1.00 82.00 96 PRO A O 1
ATOM 698 N N . THR A 1 97 ? 15.278 -19.496 -19.842 1.00 86.62 97 THR A N 1
ATOM 699 C CA . THR A 1 97 ? 14.408 -19.255 -18.685 1.00 86.62 97 THR A CA 1
ATOM 700 C C . THR A 1 97 ? 14.068 -17.780 -18.592 1.00 86.62 97 THR A C 1
ATOM 702 O O . THR A 1 97 ? 14.929 -16.928 -18.767 1.00 86.62 97 THR A O 1
ATOM 705 N N . VAL A 1 98 ? 12.812 -17.459 -18.291 1.00 88.25 98 VAL A N 1
ATOM 706 C CA . VAL A 1 98 ? 12.395 -16.073 -18.063 1.00 88.25 98 VAL A CA 1
ATOM 707 C C . VAL A 1 98 ? 12.547 -15.754 -16.580 1.00 88.25 98 VAL A C 1
ATOM 709 O O . VAL A 1 98 ? 11.870 -16.358 -15.744 1.00 88.25 98 VAL A O 1
ATOM 712 N N . GLN A 1 99 ? 13.407 -14.796 -16.249 1.00 89.81 99 GLN A N 1
ATOM 713 C CA . GLN A 1 99 ? 13.665 -14.374 -14.873 1.00 89.81 99 GLN A CA 1
ATOM 714 C C . GLN A 1 99 ? 13.219 -12.931 -14.648 1.00 89.81 99 GLN A C 1
ATOM 716 O O . GLN A 1 99 ? 13.308 -12.087 -15.534 1.00 89.81 99 GLN A O 1
ATOM 721 N N . VAL A 1 100 ? 12.713 -12.645 -13.447 1.00 89.06 100 VAL A N 1
ATOM 722 C CA . VAL A 1 100 ? 12.402 -11.271 -13.035 1.00 89.06 100 VAL A CA 1
ATOM 723 C C . VAL A 1 100 ? 13.699 -10.588 -12.631 1.00 89.06 100 VAL A C 1
ATOM 725 O O . VAL A 1 100 ? 14.401 -11.094 -11.755 1.00 89.06 100 VAL A O 1
ATOM 728 N N . VAL A 1 101 ? 13.989 -9.433 -13.224 1.00 88.44 101 VAL A N 1
ATOM 729 C CA . VAL A 1 101 ? 15.167 -8.637 -12.865 1.00 88.44 101 VAL A CA 1
ATOM 730 C C . VAL A 1 101 ? 14.830 -7.784 -11.635 1.00 88.44 101 VAL A C 1
ATOM 732 O O . VAL A 1 101 ? 13.941 -6.932 -11.714 1.00 88.44 101 VAL A O 1
ATOM 735 N N . PRO A 1 102 ? 15.492 -7.991 -10.479 1.00 84.50 102 PRO A N 1
ATOM 736 C CA . PRO A 1 102 ? 15.186 -7.239 -9.264 1.00 84.50 102 PRO A CA 1
ATOM 737 C C . PRO A 1 102 ? 15.362 -5.728 -9.458 1.00 84.50 102 PRO A C 1
ATOM 739 O O . PRO A 1 102 ? 16.368 -5.289 -10.002 1.00 84.50 102 PRO A O 1
ATOM 742 N N . GLY A 1 103 ? 14.391 -4.936 -8.996 1.00 84.75 103 GLY A N 1
ATOM 743 C CA . GLY A 1 103 ? 14.438 -3.467 -9.061 1.00 84.75 103 GLY A CA 1
ATOM 744 C C . GLY A 1 103 ? 14.137 -2.869 -10.439 1.00 84.75 103 GLY A C 1
ATOM 745 O O . GLY A 1 103 ? 13.978 -1.655 -10.538 1.00 84.75 103 GLY A O 1
ATOM 746 N N . LYS A 1 104 ? 13.999 -3.695 -11.484 1.00 91.38 104 LYS A N 1
ATOM 747 C CA . LYS A 1 104 ? 13.681 -3.242 -12.839 1.00 91.38 104 LYS A CA 1
ATOM 748 C C . LYS A 1 104 ? 12.208 -3.469 -13.160 1.00 91.38 104 LYS A C 1
ATOM 750 O O . LYS A 1 104 ? 11.661 -4.557 -12.969 1.00 91.38 104 LYS A O 1
ATOM 755 N N . TRP A 1 105 ? 11.576 -2.431 -13.683 1.00 92.56 105 TRP A N 1
ATOM 756 C CA . TRP A 1 105 ? 10.144 -2.372 -13.954 1.00 92.56 105 TRP A CA 1
ATOM 757 C C . TRP A 1 105 ? 9.895 -1.944 -15.390 1.00 92.56 105 TRP A C 1
ATOM 759 O O . TRP A 1 105 ? 10.723 -1.263 -15.997 1.00 92.56 105 TRP A O 1
ATOM 769 N N . GLN A 1 106 ? 8.748 -2.333 -15.931 1.00 93.38 106 GLN A N 1
ATOM 770 C CA . GLN A 1 106 ? 8.313 -1.950 -17.266 1.00 93.38 106 GLN A CA 1
ATOM 771 C C . GLN A 1 106 ? 6.867 -1.465 -17.251 1.00 93.38 106 GLN A C 1
ATOM 773 O O . GLN A 1 106 ? 6.055 -1.915 -16.437 1.00 93.38 106 GLN A O 1
ATOM 778 N N . LEU A 1 107 ? 6.568 -0.554 -18.169 1.00 91.44 107 LEU A N 1
ATOM 779 C CA . LEU A 1 107 ? 5.228 -0.040 -18.385 1.00 91.44 107 LEU A CA 1
ATOM 780 C C . LEU A 1 107 ? 4.485 -0.918 -19.397 1.00 91.44 107 LEU A C 1
ATOM 782 O O . LEU A 1 107 ? 4.973 -1.121 -20.509 1.00 91.44 107 LEU A O 1
ATOM 786 N N . ASP A 1 108 ? 3.305 -1.405 -19.024 1.00 89.62 108 ASP A N 1
ATOM 787 C CA . ASP A 1 108 ? 2.375 -2.072 -19.932 1.00 89.62 108 ASP A CA 1
ATOM 788 C C . ASP A 1 108 ? 1.680 -1.026 -20.828 1.00 89.62 108 ASP A C 1
ATOM 790 O O . ASP A 1 108 ? 0.864 -0.241 -20.331 1.00 89.62 108 ASP A O 1
ATOM 794 N N . PRO A 1 109 ? 1.967 -0.995 -22.144 1.00 80.38 109 PRO A N 1
ATOM 795 C CA . PRO A 1 109 ? 1.402 -0.002 -23.055 1.00 80.38 109 PRO A CA 1
ATOM 796 C C . PRO A 1 109 ? -0.107 -0.172 -23.283 1.00 80.38 109 PRO A C 1
ATOM 798 O O . PRO A 1 109 ? -0.743 0.749 -23.794 1.00 80.38 109 PRO A O 1
ATOM 801 N N . ALA A 1 110 ? -0.689 -1.323 -22.930 1.00 84.75 110 ALA A N 1
ATOM 802 C CA . ALA A 1 110 ? -2.125 -1.567 -23.054 1.00 84.75 110 ALA A CA 1
ATOM 803 C C . ALA A 1 110 ? -2.924 -1.090 -21.826 1.00 84.75 110 ALA A C 1
ATOM 805 O O . ALA A 1 110 ? -4.155 -1.181 -21.814 1.00 84.75 110 ALA A O 1
ATOM 806 N N . CYS A 1 111 ? -2.245 -0.610 -20.781 1.00 85.75 111 CYS A N 1
ATOM 807 C CA . CYS A 1 111 ? -2.886 -0.212 -19.541 1.00 85.75 111 CYS A CA 1
ATOM 808 C C . CYS A 1 111 ? -3.406 1.235 -19.593 1.00 85.75 111 CYS A C 1
ATOM 810 O O . CYS A 1 111 ? -2.700 2.161 -19.992 1.00 85.75 111 CYS A O 1
ATOM 812 N N . HIS A 1 112 ? -4.640 1.437 -19.126 1.00 86.00 112 HIS A N 1
ATOM 813 C CA . HIS A 1 112 ? -5.259 2.750 -18.954 1.00 86.00 112 HIS A CA 1
ATOM 814 C C . HIS A 1 112 ? -5.596 2.952 -17.470 1.00 86.00 112 HIS A C 1
ATOM 816 O O . HIS A 1 112 ? -6.651 2.491 -17.024 1.00 86.00 112 HIS A O 1
ATOM 822 N N . PRO A 1 113 ? -4.697 3.577 -16.690 1.00 86.25 113 PRO A N 1
ATOM 823 C CA . PRO A 1 113 ? -4.834 3.642 -15.242 1.00 86.25 113 PRO A CA 1
ATOM 824 C C . PRO A 1 113 ? -5.955 4.588 -14.800 1.00 86.25 113 PRO A C 1
ATOM 826 O O . PRO A 1 113 ? -6.268 5.576 -15.465 1.00 86.25 113 PRO A O 1
ATOM 829 N N . THR A 1 114 ? -6.534 4.303 -13.633 1.00 85.00 114 THR A N 1
ATOM 830 C CA . THR A 1 114 ? -7.393 5.241 -12.891 1.00 85.00 114 THR A CA 1
ATOM 831 C C . THR A 1 114 ? -6.561 6.387 -12.301 1.00 85.00 114 THR A C 1
ATOM 833 O O . THR A 1 114 ? -5.344 6.274 -12.215 1.00 85.00 114 THR A O 1
ATOM 836 N N . ASP A 1 115 ? -7.183 7.469 -11.818 1.00 84.56 115 ASP A N 1
ATOM 837 C CA . ASP A 1 115 ? -6.455 8.620 -11.244 1.00 84.56 115 ASP A CA 1
ATOM 838 C C . ASP A 1 115 ? -5.480 8.237 -10.112 1.00 84.56 115 ASP A C 1
ATOM 840 O O . ASP A 1 115 ? -4.378 8.780 -10.008 1.00 84.56 115 ASP A O 1
ATOM 844 N N . VAL A 1 116 ? -5.868 7.293 -9.244 1.00 83.44 116 VAL A N 1
ATOM 845 C CA . VAL A 1 116 ? -5.004 6.828 -8.145 1.00 83.44 116 VAL A CA 1
ATOM 846 C C . VAL A 1 116 ? -3.870 5.962 -8.687 1.00 83.44 116 VAL A C 1
ATOM 848 O O . VAL A 1 116 ? -2.722 6.163 -8.294 1.00 83.44 116 VAL A O 1
ATOM 851 N N . ALA A 1 117 ? -4.166 5.048 -9.613 1.00 88.12 117 ALA A N 1
ATOM 852 C CA . ALA A 1 117 ? -3.163 4.205 -10.253 1.00 88.12 117 ALA A CA 1
ATOM 853 C C . ALA A 1 117 ? -2.195 5.015 -11.139 1.00 88.12 117 ALA A C 1
ATOM 855 O O . ALA A 1 117 ? -1.013 4.690 -11.218 1.00 88.12 117 ALA A O 1
ATOM 856 N N . LEU A 1 118 ? -2.644 6.122 -11.735 1.00 89.88 118 LEU A N 1
ATOM 857 C CA . LEU A 1 118 ? -1.806 7.019 -12.527 1.00 89.88 118 LEU A CA 1
ATOM 858 C C . LEU A 1 118 ? -0.707 7.642 -11.665 1.00 89.88 118 LEU A C 1
ATOM 860 O O . LEU A 1 118 ? 0.445 7.664 -12.076 1.00 89.88 118 LEU A O 1
ATOM 864 N N . ALA A 1 119 ? -1.017 8.052 -10.433 1.00 88.69 119 ALA A N 1
ATOM 865 C CA . ALA A 1 119 ? 0.001 8.566 -9.515 1.00 88.69 119 ALA A CA 1
ATOM 866 C C . ALA A 1 119 ? 1.078 7.513 -9.177 1.00 88.69 119 ALA A C 1
ATOM 868 O O . ALA A 1 119 ? 2.233 7.865 -8.943 1.00 88.69 119 ALA A O 1
ATOM 869 N N . PHE A 1 120 ? 0.715 6.224 -9.165 1.00 90.69 120 PHE A N 1
ATOM 870 C CA . PHE A 1 120 ? 1.676 5.125 -9.035 1.00 90.69 120 PHE A CA 1
ATOM 871 C C . PHE A 1 120 ? 2.476 4.928 -10.324 1.00 90.69 120 PHE A C 1
ATOM 873 O O . PHE A 1 120 ? 3.685 4.746 -10.251 1.00 90.69 120 PHE A O 1
ATOM 880 N N . GLN A 1 121 ? 1.846 5.028 -11.496 1.00 92.25 121 GLN A N 1
ATOM 881 C CA . GLN A 1 121 ? 2.549 4.983 -12.779 1.00 92.25 121 GLN A CA 1
ATOM 882 C C . GLN A 1 121 ? 3.594 6.102 -12.883 1.00 92.25 121 GLN A C 1
ATOM 884 O O . GLN A 1 121 ? 4.743 5.830 -13.218 1.00 92.25 121 GLN A O 1
ATOM 889 N N . GLU A 1 122 ? 3.226 7.339 -12.548 1.00 91.19 122 GLU A N 1
ATOM 890 C CA . GLU A 1 122 ? 4.096 8.520 -12.617 1.00 91.19 122 GLU A CA 1
ATOM 891 C C . GLU A 1 122 ? 5.273 8.460 -11.635 1.00 91.19 122 GLU A C 1
ATOM 893 O O . GLU A 1 122 ? 6.324 9.038 -11.908 1.00 91.19 122 GLU A O 1
ATOM 898 N N . ALA A 1 123 ? 5.133 7.732 -10.521 1.00 88.44 123 ALA A N 1
ATOM 899 C CA . ALA A 1 123 ? 6.236 7.499 -9.589 1.00 88.44 123 ALA A CA 1
ATOM 900 C C . ALA A 1 123 ? 7.372 6.668 -10.217 1.00 88.44 123 ALA A C 1
ATOM 902 O O . ALA A 1 123 ? 8.529 6.830 -9.836 1.00 88.44 123 ALA A O 1
ATOM 903 N N . PHE A 1 124 ? 7.049 5.810 -11.190 1.00 89.75 124 PHE A N 1
ATOM 904 C CA . PHE A 1 124 ? 8.011 4.983 -11.927 1.00 89.75 124 PHE A CA 1
ATOM 905 C C . PHE A 1 124 ? 8.380 5.613 -13.274 1.00 89.75 124 PHE A C 1
ATOM 907 O O . PHE A 1 124 ? 9.532 5.590 -13.702 1.00 89.75 124 PHE A O 1
ATOM 914 N N . PHE A 1 125 ? 7.390 6.182 -13.955 1.00 90.38 125 PHE A N 1
ATOM 915 C CA . PHE A 1 125 ? 7.472 6.681 -15.319 1.00 90.38 125 PHE A CA 1
ATOM 916 C C . PHE A 1 125 ? 6.900 8.099 -15.384 1.00 90.38 125 PHE A C 1
ATOM 918 O O . PHE A 1 125 ? 5.818 8.288 -15.947 1.00 90.38 125 PHE A O 1
ATOM 925 N N . PRO A 1 126 ? 7.608 9.109 -14.845 1.00 86.06 126 PRO A N 1
ATOM 926 C CA . PRO A 1 126 ? 7.135 10.483 -14.901 1.00 86.06 126 PRO A CA 1
ATOM 927 C C . PRO A 1 126 ? 6.868 10.898 -16.358 1.00 86.06 126 PRO A C 1
ATOM 929 O O . PRO A 1 126 ? 7.543 10.405 -17.284 1.00 86.06 126 PRO A O 1
ATOM 932 N N . PRO A 1 127 ? 5.865 11.766 -16.589 1.00 80.19 127 PRO A N 1
ATOM 933 C CA . PRO A 1 127 ? 5.606 12.290 -17.916 1.00 80.19 127 PRO A CA 1
ATOM 934 C C . PRO A 1 127 ? 6.838 13.062 -18.408 1.00 80.19 127 PRO A C 1
ATOM 936 O O . PRO A 1 127 ? 7.571 13.639 -17.594 1.00 80.19 127 PRO A O 1
ATOM 939 N N . PRO A 1 128 ? 7.094 13.078 -19.727 1.00 77.06 128 PRO A N 1
ATOM 940 C CA . PRO A 1 128 ? 8.140 13.928 -20.271 1.00 77.06 128 PRO A CA 1
ATOM 941 C C . PRO A 1 128 ? 7.868 15.385 -19.869 1.00 77.06 128 PRO A C 1
ATOM 943 O O . PRO A 1 128 ? 6.699 15.783 -19.776 1.00 77.06 128 PRO A O 1
ATOM 946 N N . PRO A 1 129 ? 8.920 16.184 -19.613 1.00 73.00 129 PRO A N 1
ATOM 947 C CA . PRO A 1 129 ? 8.734 17.601 -19.351 1.00 73.00 129 PRO A CA 1
ATOM 948 C C . PRO A 1 129 ? 7.957 18.231 -20.516 1.00 73.00 129 PRO A C 1
ATOM 950 O O . PRO A 1 129 ? 8.137 17.809 -21.665 1.00 73.00 129 PRO A O 1
ATOM 953 N N . PRO A 1 130 ? 7.076 19.211 -20.245 1.00 73.56 130 PRO A N 1
ATOM 954 C CA . PRO A 1 130 ? 6.431 19.945 -21.320 1.00 73.56 130 PRO A CA 1
ATOM 955 C C . PRO A 1 130 ? 7.519 20.554 -22.218 1.00 73.56 130 PRO A C 1
ATOM 957 O O . PRO A 1 130 ? 8.565 20.953 -21.697 1.00 73.56 130 PRO A O 1
ATOM 960 N N . PRO A 1 131 ? 7.304 20.618 -23.544 1.00 71.81 131 PRO A N 1
ATOM 961 C CA . PRO A 1 131 ? 8.236 21.316 -24.419 1.00 71.81 131 PRO A CA 1
ATOM 962 C C . PRO A 1 131 ? 8.406 22.746 -23.899 1.00 71.81 131 PRO A C 1
ATOM 964 O O . PRO A 1 131 ? 7.414 23.398 -23.562 1.00 71.81 131 PRO A O 1
ATOM 967 N N . GLU A 1 132 ? 9.650 23.213 -23.779 1.00 76.38 132 GLU A N 1
ATOM 968 C CA . GLU A 1 132 ? 9.902 24.591 -23.367 1.00 76.38 132 GLU A CA 1
ATOM 969 C C . GLU A 1 132 ? 9.198 25.534 -24.355 1.00 76.38 132 GLU A C 1
ATOM 971 O O . GLU A 1 132 ? 9.309 25.373 -25.574 1.00 76.38 132 GLU A O 1
ATOM 976 N N . GLU A 1 133 ? 8.438 26.505 -23.838 1.00 64.31 133 GLU A N 1
ATOM 977 C CA . GLU A 1 133 ? 7.820 27.563 -24.641 1.00 64.31 133 GLU A CA 1
ATOM 978 C C . GLU A 1 133 ? 8.932 28.413 -25.282 1.00 64.31 133 GLU A C 1
ATOM 980 O O . GLU A 1 133 ? 9.343 29.437 -24.740 1.00 64.31 133 GLU A O 1
ATOM 985 N N . GLY A 1 134 ? 9.479 27.976 -26.416 1.00 54.25 134 GLY A N 1
ATOM 986 C CA . GLY A 1 134 ? 10.563 28.707 -27.071 1.00 54.25 134 GLY A CA 1
ATOM 987 C C . GLY A 1 134 ? 11.359 27.954 -28.127 1.00 54.25 134 GLY A C 1
ATOM 988 O O . GLY A 1 134 ? 11.992 28.612 -28.951 1.00 54.25 134 GLY A O 1
ATOM 989 N N . GLU A 1 135 ? 11.311 26.623 -28.177 1.00 48.53 135 GLU A N 1
ATOM 990 C CA . GLU A 1 135 ? 11.837 25.915 -29.344 1.00 48.53 135 GLU A CA 1
ATOM 991 C C . GLU A 1 135 ? 10.796 25.979 -30.463 1.00 48.53 135 GLU A C 1
ATOM 993 O O . GLU A 1 135 ? 9.829 25.217 -30.501 1.00 48.53 135 GLU A O 1
ATOM 998 N N . GLU A 1 136 ? 10.984 26.938 -31.380 1.00 49.44 136 GLU A N 1
ATOM 999 C CA . GLU A 1 136 ? 10.463 26.818 -32.740 1.00 49.44 136 GLU A CA 1
ATOM 1000 C C . GLU A 1 136 ? 10.732 25.386 -33.194 1.00 49.44 136 GLU A C 1
ATOM 1002 O O . GLU A 1 136 ? 11.887 24.966 -33.272 1.00 49.44 136 GLU A O 1
ATOM 1007 N N . ALA A 1 137 ? 9.663 24.630 -33.449 1.00 51.31 137 ALA A N 1
ATOM 1008 C CA . ALA A 1 137 ? 9.775 23.303 -34.017 1.00 51.31 137 ALA A CA 1
ATOM 1009 C C . ALA A 1 137 ? 10.674 23.405 -35.252 1.00 51.31 137 ALA A C 1
ATOM 1011 O O . ALA A 1 137 ? 10.296 24.023 -36.253 1.00 51.31 137 ALA A O 1
ATOM 1012 N N . ALA A 1 138 ? 11.877 22.831 -35.171 1.00 57.94 138 ALA A N 1
ATOM 1013 C CA . ALA A 1 138 ? 12.688 22.623 -36.352 1.00 57.94 138 ALA A CA 1
ATOM 1014 C C . ALA A 1 138 ? 11.794 21.882 -37.361 1.00 57.94 138 ALA A C 1
ATOM 1016 O O . ALA A 1 138 ? 11.127 20.916 -36.968 1.00 57.94 138 ALA A O 1
ATOM 1017 N N . PRO A 1 139 ? 11.693 22.349 -38.621 1.00 44.19 139 PRO A N 1
ATOM 1018 C CA . PRO A 1 139 ? 10.850 21.685 -39.602 1.00 44.19 139 PRO A CA 1
ATOM 1019 C C . PRO A 1 139 ? 11.254 20.209 -39.662 1.00 44.19 139 PRO A C 1
ATOM 1021 O O . PRO A 1 139 ? 12.453 19.919 -39.575 1.00 44.19 139 PRO A O 1
ATOM 1024 N N . PRO A 1 140 ? 10.289 19.278 -39.767 1.00 45.59 140 PRO A N 1
ATOM 1025 C CA . PRO A 1 140 ? 10.608 17.862 -39.811 1.00 45.59 140 PRO A CA 1
ATOM 1026 C C . PRO A 1 140 ? 11.599 17.643 -40.950 1.00 45.59 140 PRO A C 1
ATOM 1028 O O . PRO A 1 140 ? 11.335 18.017 -42.094 1.00 45.59 140 PRO A O 1
ATOM 1031 N N . ALA A 1 141 ? 12.763 17.084 -40.625 1.00 46.53 141 ALA A N 1
ATOM 1032 C CA . ALA A 1 141 ? 13.636 16.549 -41.648 1.00 46.53 141 ALA A CA 1
ATOM 1033 C C . ALA A 1 141 ? 12.818 15.493 -42.398 1.00 46.53 141 ALA A C 1
ATOM 1035 O O . ALA A 1 141 ? 12.314 14.553 -41.780 1.00 46.53 141 ALA A O 1
ATOM 1036 N N . GLU A 1 142 ? 12.635 15.680 -43.705 1.00 49.22 142 GLU A N 1
ATOM 1037 C CA . GLU A 1 142 ? 12.086 14.656 -44.589 1.00 49.22 142 GLU A CA 1
ATOM 1038 C C . GLU A 1 142 ? 13.074 13.482 -44.611 1.00 49.22 142 GLU A C 1
ATOM 1040 O O . GLU A 1 142 ? 13.983 13.411 -45.436 1.00 49.22 142 GLU A O 1
ATOM 1045 N N . GLY A 1 143 ? 12.945 12.596 -43.626 1.00 44.78 143 GLY A N 1
ATOM 1046 C CA . GLY A 1 143 ? 13.560 11.283 -43.628 1.00 44.78 143 GLY A CA 1
ATOM 1047 C C . GLY A 1 143 ? 12.751 10.382 -44.547 1.00 44.78 143 GLY A C 1
ATOM 1048 O O . GLY A 1 143 ? 11.644 9.968 -44.208 1.00 44.78 143 GLY A O 1
ATOM 1049 N N . GLU A 1 144 ? 13.297 10.125 -45.732 1.00 46.88 144 GLU A N 1
ATOM 1050 C CA . GLU A 1 144 ? 12.886 9.029 -46.600 1.00 46.88 144 GLU A CA 1
ATOM 1051 C C . GLU A 1 144 ? 12.923 7.693 -45.845 1.00 46.88 144 GLU A C 1
ATOM 1053 O O . GLU A 1 144 ? 13.880 7.402 -45.132 1.00 46.88 144 GLU A O 1
ATOM 1058 N N . GLY A 1 145 ? 11.930 6.843 -46.110 1.00 42.53 145 GLY A N 1
ATOM 1059 C CA . GLY A 1 145 ? 12.001 5.414 -45.817 1.00 42.53 145 GLY A CA 1
ATOM 1060 C C . GLY A 1 145 ? 11.107 4.987 -44.667 1.00 42.53 145 GLY A C 1
ATOM 1061 O O . GLY A 1 145 ? 11.544 4.887 -43.530 1.00 42.53 145 GLY A O 1
ATOM 1062 N N . GLY A 1 146 ? 9.855 4.666 -45.001 1.00 47.69 146 GLY A N 1
ATOM 1063 C CA . GLY A 1 146 ? 9.022 3.806 -44.174 1.00 47.69 146 GLY A CA 1
ATOM 1064 C C . GLY A 1 146 ? 9.644 2.417 -44.108 1.00 47.69 146 GLY A C 1
ATOM 1065 O O . GLY A 1 146 ? 9.365 1.562 -44.947 1.00 47.69 146 GLY A O 1
ATOM 1066 N N . GLU A 1 147 ? 10.505 2.210 -43.126 1.00 45.78 147 GLU A N 1
ATOM 1067 C CA . GLU A 1 147 ? 10.611 0.905 -42.502 1.00 45.78 147 GLU A CA 1
ATOM 1068 C C . GLU A 1 147 ? 9.432 0.806 -41.535 1.00 45.78 147 GLU A C 1
ATOM 1070 O O . GLU A 1 147 ? 9.051 1.785 -40.896 1.00 45.78 147 GLU A O 1
ATOM 1075 N N . ASP A 1 148 ? 8.781 -0.351 -41.522 1.00 52.94 148 ASP A N 1
ATOM 1076 C CA . ASP A 1 148 ? 7.725 -0.715 -40.585 1.00 52.94 148 ASP A CA 1
ATOM 1077 C C . ASP A 1 148 ? 8.363 -0.726 -39.183 1.00 52.94 148 ASP A C 1
ATOM 1079 O O . ASP A 1 148 ? 8.812 -1.764 -38.693 1.00 52.94 148 ASP A O 1
ATOM 1083 N N . GLU A 1 149 ? 8.550 0.466 -38.601 1.00 57.16 149 GLU A N 1
ATOM 1084 C CA . GLU A 1 149 ? 9.027 0.653 -37.240 1.00 57.16 149 GLU A CA 1
ATOM 1085 C C . GLU A 1 149 ? 7.972 0.004 -36.358 1.00 57.16 149 GLU A C 1
ATOM 1087 O O . GLU A 1 149 ? 6.893 0.549 -36.112 1.00 57.16 149 GLU A O 1
ATOM 1092 N N . GLY A 1 150 ? 8.274 -1.227 -35.942 1.00 59.25 150 GLY A N 1
ATOM 1093 C CA . GLY A 1 150 ? 7.487 -1.931 -34.950 1.00 59.25 150 GLY A CA 1
ATOM 1094 C C . GLY A 1 150 ? 7.225 -1.024 -33.743 1.00 59.25 150 GLY A C 1
ATOM 1095 O O . GLY A 1 150 ? 7.932 -0.033 -33.534 1.00 59.25 150 GLY A O 1
ATOM 1096 N N . PRO A 1 151 ? 6.202 -1.341 -32.935 1.00 64.19 151 PRO A N 1
ATOM 1097 C CA . PRO A 1 151 ? 5.859 -0.515 -31.788 1.00 64.19 151 PRO A CA 1
ATOM 1098 C C . PRO A 1 151 ? 7.117 -0.231 -30.955 1.00 64.19 151 PRO A C 1
ATOM 1100 O O . PRO A 1 151 ? 7.924 -1.149 -30.757 1.00 64.19 151 PRO A O 1
ATOM 1103 N N . PRO A 1 152 ? 7.307 1.019 -30.487 1.00 70.00 152 PRO A N 1
ATOM 1104 C CA . PRO A 1 152 ? 8.481 1.372 -29.707 1.00 70.00 152 PRO A CA 1
ATOM 1105 C C . PRO A 1 152 ? 8.617 0.401 -28.528 1.00 70.00 152 PRO A C 1
ATOM 1107 O O . PRO A 1 152 ? 7.598 -0.026 -27.967 1.00 70.00 152 PRO A O 1
ATOM 1110 N N . PRO A 1 153 ? 9.851 0.028 -28.145 1.00 72.81 153 PRO A N 1
ATOM 1111 C CA . PRO A 1 153 ? 10.055 -0.902 -27.047 1.00 72.81 153 PRO A CA 1
ATOM 1112 C C . PRO A 1 153 ? 9.379 -0.372 -25.772 1.00 72.81 153 PRO A C 1
ATOM 1114 O O . PRO A 1 153 ? 9.340 0.846 -25.555 1.00 72.81 153 PRO A O 1
ATOM 1117 N N . PRO A 1 154 ? 8.839 -1.261 -24.917 1.00 81.38 154 PRO A N 1
ATOM 1118 C CA . PRO A 1 154 ? 8.184 -0.844 -23.687 1.00 81.38 154 PRO A CA 1
ATOM 1119 C C . PRO 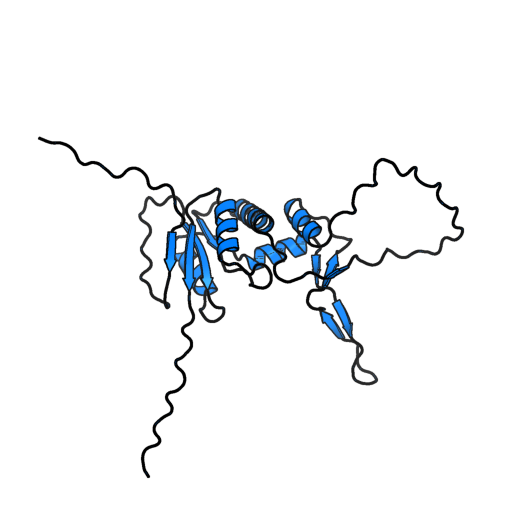A 1 154 ? 9.157 -0.036 -22.826 1.00 81.38 154 PRO A C 1
ATOM 1121 O O . PRO A 1 154 ? 10.337 -0.370 -22.705 1.00 81.38 154 PRO A O 1
ATOM 1124 N N . ARG A 1 155 ? 8.661 1.044 -22.214 1.00 88.75 155 ARG A N 1
ATOM 1125 C CA . ARG A 1 155 ? 9.472 1.867 -21.308 1.00 88.75 155 ARG A CA 1
ATOM 1126 C C . ARG A 1 155 ? 9.868 1.028 -20.096 1.00 88.75 155 ARG A C 1
ATOM 1128 O O . ARG A 1 155 ? 9.004 0.425 -19.462 1.00 88.75 155 ARG A O 1
ATOM 1135 N N . THR A 1 156 ? 11.152 1.035 -19.749 1.00 91.19 156 THR A N 1
ATOM 1136 C CA . THR A 1 156 ? 11.687 0.367 -18.554 1.00 91.19 156 THR A CA 1
ATOM 1137 C C . THR A 1 156 ? 12.379 1.357 -17.629 1.00 91.19 156 THR A C 1
ATOM 1139 O O . THR A 1 156 ? 12.968 2.323 -18.110 1.00 91.19 156 THR A O 1
ATOM 1142 N N . VAL A 1 157 ? 12.352 1.101 -16.323 1.00 91.56 157 VAL A N 1
ATOM 1143 C CA . VAL A 1 157 ? 13.005 1.928 -15.299 1.00 91.56 157 VAL A CA 1
ATOM 1144 C C . VAL A 1 157 ? 13.599 1.052 -14.197 1.00 91.56 157 VAL A C 1
ATOM 1146 O O . VAL A 1 157 ? 13.088 -0.034 -13.920 1.00 91.56 157 VAL A O 1
ATOM 1149 N N . GLU A 1 158 ? 14.669 1.524 -13.567 1.00 90.56 158 GLU A N 1
ATOM 1150 C CA . GLU A 1 158 ? 15.216 0.950 -12.337 1.00 90.56 158 GLU A CA 1
ATOM 1151 C C . GLU A 1 158 ? 14.805 1.828 -11.156 1.00 90.56 158 GLU A C 1
ATOM 1153 O O . GLU A 1 158 ? 14.954 3.049 -11.207 1.00 90.56 158 GLU A O 1
ATOM 1158 N N . ILE A 1 159 ? 14.245 1.214 -10.117 1.00 84.69 159 ILE A N 1
ATOM 1159 C CA . ILE A 1 159 ? 13.710 1.915 -8.948 1.00 84.69 159 ILE A CA 1
ATOM 1160 C C . ILE A 1 159 ? 14.404 1.405 -7.695 1.00 84.69 159 ILE A C 1
ATOM 1162 O O . ILE A 1 159 ? 14.507 0.199 -7.466 1.00 84.69 159 ILE A O 1
ATOM 1166 N N . GLU A 1 160 ? 14.863 2.352 -6.884 1.00 82.38 160 GLU A N 1
ATOM 1167 C CA . GLU A 1 160 ? 15.511 2.084 -5.606 1.00 82.38 160 GLU A CA 1
ATOM 1168 C C . GLU A 1 160 ? 14.495 1.699 -4.517 1.00 82.38 160 GLU A C 1
ATOM 1170 O O . GLU A 1 160 ? 13.300 2.008 -4.588 1.00 82.38 160 GLU A O 1
ATOM 1175 N N . ASP A 1 161 ? 14.989 1.031 -3.472 1.00 82.19 161 ASP A N 1
ATOM 1176 C CA . ASP A 1 161 ? 14.212 0.791 -2.257 1.00 82.19 161 ASP A CA 1
ATOM 1177 C C . ASP A 1 161 ? 13.740 2.134 -1.655 1.00 82.19 161 ASP A C 1
ATOM 1179 O O . ASP A 1 161 ? 14.459 3.132 -1.657 1.00 82.19 161 ASP A O 1
ATOM 1183 N N . GLY A 1 162 ? 12.535 2.159 -1.085 1.00 82.06 162 GLY A N 1
ATOM 1184 C CA . GLY A 1 162 ? 11.963 3.347 -0.446 1.00 82.06 162 GLY A CA 1
ATOM 1185 C C . GLY A 1 162 ? 11.236 4.304 -1.394 1.00 82.06 162 GLY A C 1
ATOM 1186 O O . GLY A 1 162 ? 10.961 5.439 -1.006 1.00 82.06 162 GLY A O 1
ATOM 1187 N N . TRP A 1 163 ? 10.913 3.871 -2.615 1.00 86.88 163 TRP A N 1
ATOM 1188 C CA . TRP A 1 163 ? 10.207 4.683 -3.614 1.00 86.88 163 TRP A CA 1
ATOM 1189 C C . TRP A 1 163 ? 8.803 5.134 -3.179 1.00 86.88 163 TRP A C 1
ATOM 1191 O O . TRP A 1 163 ? 8.296 6.147 -3.673 1.00 86.88 163 TRP A O 1
ATOM 1201 N N . LEU A 1 164 ? 8.149 4.404 -2.266 1.00 89.12 164 LEU A N 1
ATOM 1202 C CA . LEU A 1 164 ? 6.788 4.724 -1.855 1.00 89.12 164 LEU A CA 1
ATOM 1203 C C . LEU A 1 164 ? 6.786 5.911 -0.886 1.00 89.12 164 LEU A C 1
ATOM 1205 O O . LEU A 1 164 ? 7.234 5.822 0.257 1.00 89.12 164 LEU A O 1
ATOM 1209 N N . THR A 1 165 ? 6.216 7.027 -1.334 1.00 90.38 165 THR A N 1
ATOM 1210 C CA . THR A 1 165 ? 6.106 8.252 -0.531 1.00 90.38 165 THR A CA 1
ATOM 1211 C C . THR A 1 165 ? 4.899 8.231 0.411 1.00 90.38 165 THR A C 1
ATOM 1213 O O . THR A 1 165 ? 3.906 7.538 0.172 1.00 90.38 165 THR A O 1
ATOM 1216 N N . GLU A 1 166 ? 4.938 9.059 1.466 1.00 89.69 166 GLU A N 1
ATOM 1217 C CA . GLU A 1 166 ? 3.823 9.169 2.421 1.00 89.69 166 GLU A CA 1
ATOM 1218 C C . GLU A 1 166 ? 2.499 9.556 1.744 1.00 89.69 166 GLU A C 1
ATOM 1220 O O . GLU A 1 166 ? 1.448 9.020 2.103 1.00 89.69 166 GLU A O 1
ATOM 1225 N N . GLY A 1 167 ? 2.554 10.449 0.750 1.00 90.31 167 GLY A N 1
ATOM 1226 C CA . GLY A 1 167 ? 1.378 10.928 0.024 1.00 90.31 167 GLY A CA 1
ATOM 1227 C C . GLY A 1 167 ? 0.782 9.892 -0.932 1.00 90.31 167 GLY A C 1
ATOM 1228 O O . GLY A 1 167 ? -0.441 9.825 -1.067 1.00 90.31 167 GLY A O 1
ATO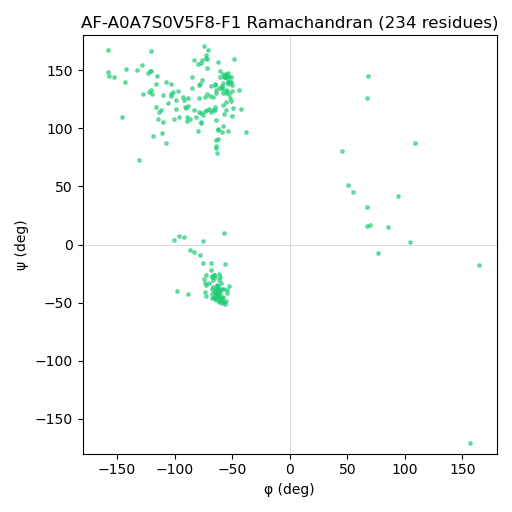M 1229 N N . LEU A 1 168 ? 1.612 9.053 -1.563 1.00 91.06 168 LEU A N 1
ATOM 1230 C CA . LEU A 1 168 ? 1.125 7.949 -2.400 1.00 91.06 168 LEU A CA 1
ATOM 1231 C C . LEU A 1 168 ? 0.416 6.891 -1.553 1.00 91.06 168 LEU A C 1
ATOM 1233 O O . LEU A 1 168 ? -0.705 6.494 -1.877 1.00 91.06 168 LEU A O 1
ATOM 1237 N N . LEU A 1 169 ? 1.017 6.504 -0.423 1.00 91.88 169 LEU A N 1
ATOM 1238 C CA . LEU A 1 169 ? 0.402 5.556 0.505 1.00 91.88 169 LEU A CA 1
ATOM 1239 C C . LEU A 1 169 ? -0.894 6.110 1.121 1.00 91.88 169 LEU A C 1
ATOM 1241 O O . LEU A 1 169 ? -1.875 5.379 1.245 1.00 91.88 169 LEU A O 1
ATOM 1245 N N . GLU A 1 170 ? -0.941 7.401 1.465 1.00 91.62 170 GLU A N 1
ATOM 1246 C CA . GLU A 1 170 ? -2.168 8.054 1.944 1.00 91.62 170 GLU A CA 1
ATOM 1247 C C . GLU A 1 170 ? -3.309 7.932 0.922 1.00 91.62 170 GLU A C 1
ATOM 1249 O O . GLU A 1 170 ? -4.423 7.536 1.282 1.00 91.62 170 GLU A O 1
ATOM 1254 N N . ARG A 1 171 ? -3.038 8.256 -0.351 1.00 90.94 171 ARG A N 1
ATOM 1255 C CA . ARG A 1 171 ? -4.030 8.171 -1.436 1.00 90.94 171 ARG A CA 1
ATOM 1256 C C . ARG A 1 171 ? -4.518 6.740 -1.638 1.00 90.94 171 ARG A C 1
ATOM 1258 O O . ARG A 1 171 ? -5.728 6.532 -1.718 1.00 90.94 171 ARG A O 1
ATOM 1265 N N . ALA A 1 172 ? -3.601 5.774 -1.644 1.00 91.50 172 ALA A N 1
ATOM 1266 C CA . ALA A 1 172 ? -3.911 4.353 -1.769 1.00 91.50 172 ALA A CA 1
ATOM 1267 C C . ALA A 1 172 ? -4.837 3.862 -0.645 1.00 91.50 172 ALA A C 1
ATOM 1269 O O . ALA A 1 172 ? -5.890 3.273 -0.895 1.00 91.50 172 ALA A O 1
ATOM 1270 N N . VAL A 1 173 ? -4.486 4.170 0.607 1.00 90.44 173 VAL A N 1
ATOM 1271 C CA . VAL A 1 173 ? -5.289 3.790 1.777 1.00 90.44 173 VAL A CA 1
ATOM 1272 C C . VAL A 1 173 ? -6.652 4.475 1.751 1.00 90.44 173 VAL A C 1
ATOM 1274 O O . VAL A 1 173 ? -7.662 3.835 2.043 1.00 90.44 173 VAL A O 1
ATOM 1277 N N . ARG A 1 174 ? -6.710 5.761 1.385 1.00 89.25 174 ARG A N 1
ATOM 1278 C CA . ARG A 1 174 ? -7.975 6.497 1.285 1.00 89.25 174 ARG A CA 1
ATOM 1279 C C . ARG A 1 174 ? -8.899 5.885 0.234 1.00 89.25 174 ARG A C 1
ATOM 1281 O O . ARG A 1 174 ? -10.069 5.692 0.546 1.00 89.25 174 ARG A O 1
ATOM 1288 N N . GLY A 1 175 ? -8.381 5.560 -0.953 1.00 87.25 175 GLY A N 1
ATOM 1289 C CA . GLY A 1 175 ? -9.142 4.876 -2.002 1.00 87.25 175 GLY A CA 1
ATOM 1290 C C . GLY A 1 175 ? -9.717 3.557 -1.493 1.00 87.25 175 GLY A C 1
ATOM 1291 O O . GLY A 1 175 ? -10.931 3.371 -1.493 1.00 87.25 175 GLY A O 1
ATOM 1292 N N . ARG A 1 176 ? -8.872 2.713 -0.886 1.00 88.56 176 ARG A N 1
ATOM 1293 C CA . ARG A 1 176 ? -9.328 1.427 -0.343 1.00 88.56 176 ARG A CA 1
ATOM 1294 C C . ARG A 1 176 ? -10.396 1.569 0.739 1.00 88.56 176 ARG A C 1
ATOM 1296 O O . ARG A 1 176 ? -11.314 0.761 0.801 1.00 88.56 176 ARG A O 1
ATOM 1303 N N . LEU A 1 177 ? -10.285 2.574 1.605 1.00 85.62 177 LEU A N 1
ATOM 1304 C CA . LEU A 1 177 ? -11.287 2.835 2.639 1.00 85.62 177 LEU A CA 1
ATOM 1305 C C . LEU A 1 177 ? -12.632 3.297 2.065 1.00 85.62 177 LEU A C 1
ATOM 1307 O O . LEU A 1 177 ? -13.651 3.063 2.710 1.00 85.62 177 LEU A O 1
ATOM 1311 N N . MET A 1 178 ? -12.645 3.950 0.898 1.00 84.81 178 MET A N 1
ATOM 1312 C CA . MET A 1 178 ? -13.880 4.343 0.209 1.00 84.81 178 MET A CA 1
ATOM 1313 C C . MET A 1 178 ? -14.593 3.144 -0.424 1.00 84.81 178 MET A C 1
ATOM 1315 O O . MET A 1 178 ? -15.820 3.112 -0.413 1.00 84.81 178 MET A O 1
ATOM 1319 N N . ASP A 1 179 ? -13.840 2.149 -0.899 1.00 83.50 179 ASP A N 1
ATOM 1320 C CA . ASP A 1 179 ? -14.390 0.913 -1.481 1.00 83.50 179 ASP A CA 1
ATOM 1321 C C . ASP A 1 179 ? -14.940 -0.059 -0.427 1.00 83.50 179 ASP A C 1
ATOM 1323 O O . ASP A 1 179 ? -15.660 -1.009 -0.738 1.00 83.50 179 ASP A O 1
ATOM 1327 N N . MET A 1 180 ? -14.583 0.141 0.842 1.00 78.62 180 MET A N 1
ATOM 1328 C CA . MET A 1 180 ? -15.075 -0.681 1.939 1.00 78.62 180 MET A CA 1
ATOM 1329 C C . MET A 1 180 ? -16.463 -0.205 2.371 1.00 78.62 180 MET A C 1
ATOM 1331 O O . MET A 1 180 ? -16.596 0.834 3.022 1.00 78.62 180 MET A O 1
ATOM 1335 N N . ASP A 1 181 ? -17.488 -1.015 2.087 1.00 65.88 181 ASP A N 1
ATOM 1336 C CA . ASP A 1 181 ? -18.833 -0.843 2.645 1.00 65.88 181 ASP A CA 1
ATOM 1337 C C . ASP A 1 181 ? -18.732 -0.672 4.166 1.00 65.88 181 ASP A C 1
ATOM 1339 O O . ASP A 1 181 ? -18.219 -1.540 4.875 1.00 65.88 181 ASP A O 1
ATOM 1343 N N . CYS A 1 182 ? -19.159 0.495 4.650 1.00 51.62 182 CYS A N 1
ATOM 1344 C CA . CYS A 1 182 ? -18.776 1.097 5.924 1.00 51.62 182 CYS A CA 1
ATOM 1345 C C . CYS A 1 182 ? -18.605 0.108 7.092 1.00 51.62 182 CYS A C 1
ATOM 1347 O O . CYS A 1 182 ? -19.550 -0.215 7.815 1.00 51.62 182 CYS A O 1
ATOM 1349 N N . VAL A 1 183 ? -17.363 -0.297 7.354 1.00 59.94 183 VAL A N 1
ATOM 1350 C CA . VAL A 1 183 ? -16.997 -0.971 8.600 1.00 59.94 183 VAL A CA 1
ATOM 1351 C C . VAL A 1 183 ? -16.720 0.098 9.653 1.00 59.94 183 VAL A C 1
ATOM 1353 O O . VAL A 1 183 ? -16.154 1.148 9.353 1.00 59.94 183 VAL A O 1
ATOM 1356 N N . ARG A 1 184 ? -17.073 -0.172 10.915 1.00 72.25 184 ARG A N 1
ATOM 1357 C CA . ARG A 1 184 ? -16.784 0.673 12.096 1.00 72.25 184 ARG A CA 1
ATOM 1358 C C . ARG A 1 184 ? -15.282 0.962 12.311 1.00 72.25 184 ARG A C 1
ATOM 1360 O O . ARG A 1 184 ? -14.892 1.443 13.364 1.00 72.25 184 ARG A O 1
ATOM 1367 N N . GLY A 1 185 ? -14.409 0.639 11.366 1.00 81.50 185 GLY A N 1
ATOM 1368 C CA . GLY A 1 185 ? -12.977 0.845 11.447 1.00 81.50 185 GLY A CA 1
ATOM 1369 C C . GLY A 1 185 ? -12.197 -0.095 10.533 1.00 81.50 185 GLY A C 1
ATOM 1370 O O . GLY A 1 185 ? -12.783 -0.821 9.729 1.00 81.50 185 GLY A O 1
ATOM 1371 N N . ALA A 1 186 ? -10.873 -0.117 10.677 1.00 85.06 186 ALA A N 1
ATOM 1372 C CA . ALA A 1 186 ? -10.007 -1.001 9.900 1.00 85.06 186 ALA A CA 1
ATOM 1373 C C . ALA A 1 186 ? -8.711 -1.338 10.646 1.00 85.06 186 ALA A C 1
ATOM 1375 O O . ALA A 1 186 ? -8.131 -0.491 11.327 1.00 85.06 186 ALA A O 1
ATOM 1376 N N . VAL A 1 187 ? -8.236 -2.571 10.482 1.00 86.25 187 VAL A N 1
ATOM 1377 C CA . VAL A 1 187 ? -6.903 -2.995 10.912 1.00 86.25 187 VAL A CA 1
ATOM 1378 C C . VAL A 1 187 ? -6.009 -3.140 9.689 1.00 86.25 187 VAL A C 1
ATOM 1380 O O . VAL A 1 187 ? -6.314 -3.926 8.795 1.00 86.25 187 VAL A O 1
ATOM 1383 N N . PHE A 1 188 ? -4.907 -2.402 9.678 1.00 87.75 188 PHE A N 1
ATOM 1384 C CA . PHE A 1 188 ? -3.918 -2.359 8.612 1.00 87.75 188 PHE A CA 1
ATOM 1385 C C . PHE A 1 188 ? -2.743 -3.290 8.938 1.00 87.75 188 PHE A C 1
ATOM 1387 O O . PHE A 1 188 ? -2.222 -3.267 10.060 1.00 87.75 188 PHE A O 1
ATOM 1394 N N . SER A 1 189 ? -2.335 -4.119 7.977 1.00 85.25 189 SER A N 1
ATOM 1395 C CA . SER A 1 189 ? -1.091 -4.898 8.061 1.00 85.25 189 SER A CA 1
ATOM 1396 C C . SER A 1 189 ? 0.142 -4.012 7.833 1.00 85.25 189 SER A C 1
ATOM 1398 O O . SER A 1 189 ? 0.034 -2.849 7.449 1.00 85.25 189 SER A O 1
ATOM 1400 N N . SER A 1 190 ? 1.331 -4.562 8.079 1.00 72.06 190 SER A N 1
ATOM 1401 C CA . SER A 1 190 ? 2.601 -3.919 7.749 1.00 72.06 190 SER A CA 1
ATOM 1402 C C . SER A 1 190 ? 2.907 -3.994 6.253 1.00 72.06 190 SER A C 1
ATOM 1404 O O . SER A 1 190 ? 2.728 -5.049 5.652 1.00 72.06 190 SER A O 1
ATOM 1406 N N . LEU A 1 191 ? 3.473 -2.918 5.708 1.00 79.56 191 LEU A N 1
ATOM 1407 C CA . LEU A 1 191 ? 4.090 -2.875 4.381 1.00 79.56 191 LEU A CA 1
ATOM 1408 C C . LEU A 1 191 ? 5.510 -3.475 4.399 1.00 79.56 191 LEU A C 1
ATOM 1410 O O . LEU A 1 191 ? 6.169 -3.473 5.448 1.00 79.56 191 LEU A O 1
ATOM 1414 N N . HIS A 1 192 ? 5.999 -3.969 3.259 1.00 77.38 192 HIS A N 1
ATOM 1415 C CA . HIS A 1 192 ? 7.389 -4.398 3.124 1.00 77.38 192 HIS A CA 1
ATOM 1416 C C . HIS A 1 192 ? 8.377 -3.225 3.261 1.00 77.38 192 HIS A C 1
ATOM 1418 O O . HIS A 1 192 ? 8.204 -2.156 2.682 1.00 77.38 192 HIS A O 1
ATOM 1424 N N . VAL A 1 193 ? 9.475 -3.461 3.991 1.00 60.47 193 VAL A N 1
ATO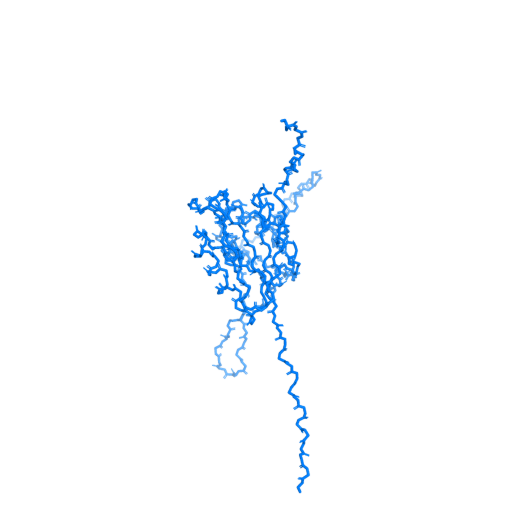M 1425 C CA . VAL A 1 193 ? 10.515 -2.452 4.293 1.00 60.47 193 VAL A CA 1
ATOM 1426 C C . VAL A 1 193 ? 11.176 -1.893 3.025 1.00 60.47 193 VAL A C 1
ATOM 1428 O O . VAL A 1 193 ? 11.611 -0.748 3.029 1.00 60.47 193 VAL A O 1
ATOM 1431 N N . ARG A 1 194 ? 11.226 -2.682 1.941 1.00 73.00 194 ARG A N 1
ATOM 1432 C CA . ARG A 1 194 ? 11.779 -2.255 0.645 1.00 73.00 194 ARG A CA 1
ATOM 1433 C C . ARG A 1 194 ? 10.953 -1.171 -0.039 1.00 73.00 194 ARG A C 1
ATOM 1435 O O . ARG A 1 194 ? 11.501 -0.395 -0.801 1.00 73.00 194 ARG A O 1
ATOM 1442 N N . GLU A 1 195 ? 9.654 -1.097 0.224 1.00 73.31 195 GLU A N 1
ATOM 1443 C CA . GLU A 1 195 ? 8.790 -0.080 -0.384 1.00 73.31 195 GLU A CA 1
ATOM 1444 C C . GLU A 1 195 ? 8.772 1.188 0.461 1.00 73.31 195 GLU A C 1
ATOM 1446 O O . GLU A 1 195 ? 8.895 2.286 -0.071 1.00 73.31 195 GLU A O 1
ATOM 1451 N N . MET A 1 196 ? 8.689 1.032 1.787 1.00 79.38 196 MET A N 1
ATOM 1452 C CA . MET A 1 196 ? 8.790 2.133 2.739 1.00 79.38 196 MET A CA 1
ATOM 1453 C C . MET A 1 196 ? 9.488 1.667 4.021 1.00 79.38 196 MET A C 1
ATOM 1455 O O . MET A 1 196 ? 8.934 0.900 4.813 1.00 79.38 196 MET A O 1
ATOM 1459 N N . ALA A 1 197 ? 10.714 2.145 4.242 1.00 70.06 197 ALA A N 1
ATOM 1460 C CA . ALA A 1 197 ? 11.549 1.676 5.347 1.00 70.06 197 ALA A CA 1
ATOM 1461 C C . ALA A 1 197 ? 11.109 2.208 6.726 1.00 70.06 197 ALA A C 1
ATOM 1463 O O . ALA A 1 197 ? 11.298 1.538 7.746 1.00 70.06 197 ALA A O 1
ATOM 1464 N N . ASP A 1 198 ? 10.506 3.403 6.775 1.00 81.00 198 ASP A N 1
ATOM 1465 C CA . ASP A 1 198 ? 10.079 4.045 8.020 1.00 81.00 198 ASP A CA 1
ATOM 1466 C C . ASP A 1 198 ? 8.668 3.595 8.439 1.00 81.00 198 ASP A C 1
ATOM 1468 O O . ASP A 1 198 ? 7.650 4.018 7.888 1.00 81.00 198 ASP A O 1
ATOM 1472 N N . ARG A 1 199 ? 8.592 2.779 9.497 1.00 77.00 199 ARG A N 1
ATOM 1473 C CA . ARG A 1 199 ? 7.315 2.358 10.106 1.00 77.00 199 ARG A CA 1
ATOM 1474 C C . ARG A 1 199 ? 6.490 3.548 10.603 1.00 77.00 199 ARG A C 1
ATOM 1476 O O . ARG A 1 199 ? 5.262 3.496 10.561 1.00 77.00 199 ARG A O 1
ATOM 1483 N N . ALA A 1 200 ? 7.142 4.614 11.068 1.00 79.75 200 ALA A N 1
ATOM 1484 C CA . ALA A 1 200 ? 6.445 5.817 11.500 1.00 79.75 200 ALA A CA 1
ATOM 1485 C C . ALA A 1 200 ? 5.833 6.567 10.307 1.00 79.75 200 ALA A C 1
ATOM 1487 O O . ALA A 1 200 ? 4.749 7.129 10.458 1.00 79.75 200 ALA A O 1
ATOM 1488 N N . ALA A 1 201 ? 6.464 6.531 9.129 1.00 83.44 201 ALA A N 1
ATOM 1489 C CA . ALA A 1 201 ? 5.908 7.087 7.896 1.00 83.44 201 ALA A CA 1
ATOM 1490 C C . ALA A 1 201 ? 4.634 6.348 7.472 1.00 83.44 201 ALA A C 1
ATOM 1492 O O . ALA A 1 201 ? 3.610 6.988 7.248 1.00 83.44 201 ALA A O 1
ATOM 1493 N N . VAL A 1 202 ? 4.635 5.010 7.515 1.00 85.62 202 VAL A N 1
ATOM 1494 C CA . VAL A 1 202 ? 3.426 4.198 7.267 1.00 85.62 202 VAL A CA 1
ATOM 1495 C C . VAL A 1 202 ? 2.285 4.605 8.206 1.00 85.62 202 VAL A C 1
ATOM 1497 O O . VAL A 1 202 ? 1.162 4.864 7.769 1.00 85.62 202 VAL A O 1
ATOM 1500 N N . ALA A 1 203 ? 2.569 4.717 9.507 1.00 82.94 203 ALA A N 1
ATOM 1501 C CA . ALA A 1 203 ? 1.592 5.151 10.502 1.00 82.94 203 ALA A CA 1
ATOM 1502 C C . ALA A 1 203 ? 1.043 6.565 10.235 1.00 82.94 203 ALA A C 1
ATOM 1504 O O . ALA A 1 203 ? -0.162 6.793 10.386 1.00 82.94 203 ALA A O 1
ATOM 1505 N N . ARG A 1 204 ? 1.904 7.513 9.837 1.00 85.50 204 ARG A N 1
ATOM 1506 C CA . ARG A 1 204 ? 1.505 8.884 9.479 1.00 85.50 204 ARG A CA 1
ATOM 1507 C C . ARG A 1 204 ? 0.604 8.899 8.247 1.00 85.50 204 ARG A C 1
ATOM 1509 O O . ARG A 1 204 ? -0.468 9.498 8.323 1.00 85.50 204 ARG A O 1
ATOM 1516 N N . SER A 1 205 ? 0.967 8.185 7.182 1.00 88.75 205 SER A N 1
ATOM 1517 C CA . SER A 1 205 ? 0.156 8.062 5.963 1.00 88.75 205 SER A CA 1
ATOM 1518 C C . SER A 1 205 ? -1.220 7.473 6.236 1.00 88.75 205 SER A C 1
ATOM 1520 O O . SER A 1 205 ? -2.230 8.020 5.794 1.00 88.75 205 SER A O 1
ATOM 1522 N N . VAL A 1 206 ? -1.292 6.393 7.022 1.00 87.50 206 VAL A N 1
ATOM 1523 C CA . VAL A 1 206 ? -2.577 5.789 7.407 1.00 87.50 206 VAL A CA 1
ATOM 1524 C C . VAL A 1 206 ? -3.406 6.771 8.240 1.00 87.50 206 VAL A C 1
ATOM 1526 O O . VAL A 1 206 ? -4.603 6.929 8.000 1.00 87.50 206 VAL A O 1
ATOM 1529 N N . LYS A 1 207 ? -2.791 7.487 9.190 1.00 84.12 207 LYS A N 1
ATOM 1530 C CA . LYS A 1 207 ? -3.495 8.498 9.994 1.00 84.12 207 LYS A CA 1
ATOM 1531 C C . LYS A 1 207 ? -4.025 9.658 9.140 1.00 84.12 207 LYS A C 1
ATOM 1533 O O . LYS A 1 207 ? -5.148 10.116 9.368 1.00 84.12 207 LYS A O 1
ATOM 1538 N N . ALA A 1 208 ? -3.248 10.116 8.162 1.00 84.75 208 ALA A N 1
ATOM 1539 C CA . ALA A 1 208 ? -3.663 11.147 7.215 1.00 84.75 208 ALA A CA 1
ATOM 1540 C C . ALA A 1 208 ? -4.825 10.663 6.327 1.00 84.75 208 ALA A C 1
ATOM 1542 O O . ALA A 1 208 ? -5.816 11.379 6.142 1.00 84.75 208 ALA A O 1
ATOM 1543 N N . ALA A 1 209 ? -4.780 9.407 5.870 1.00 87.31 209 ALA A N 1
ATOM 1544 C CA . ALA A 1 209 ? -5.850 8.798 5.081 1.00 87.31 209 ALA A CA 1
ATOM 1545 C C . ALA A 1 209 ? -7.168 8.715 5.868 1.00 87.31 209 ALA A C 1
ATOM 1547 O O . ALA A 1 209 ? -8.236 8.961 5.309 1.00 87.31 209 ALA A O 1
ATOM 1548 N N . LEU A 1 210 ? -7.081 8.466 7.178 1.00 84.06 210 LEU A N 1
ATOM 1549 C CA . LEU A 1 210 ? -8.206 8.448 8.118 1.00 84.06 210 LEU A CA 1
ATOM 1550 C C . LEU A 1 210 ? -8.742 9.839 8.499 1.00 84.06 210 LEU A C 1
ATOM 1552 O O . LEU A 1 210 ? -9.635 9.929 9.346 1.00 84.06 210 LEU A O 1
ATOM 1556 N N . SER A 1 211 ? -8.212 10.918 7.913 1.00 82.75 211 SER A N 1
ATOM 1557 C CA . SER A 1 211 ? -8.592 12.302 8.227 1.00 82.75 211 SER A CA 1
ATOM 1558 C C . SER A 1 211 ? -8.452 12.623 9.721 1.00 82.75 211 SER A C 1
ATOM 1560 O O . SER A 1 211 ? -9.350 13.199 10.334 1.00 82.75 211 SER A O 1
ATOM 1562 N N . SER A 1 212 ? -7.325 12.219 10.318 1.00 66.00 212 SER A N 1
ATOM 1563 C CA . SER A 1 212 ? -6.972 12.490 11.722 1.00 66.00 212 SER A CA 1
ATOM 1564 C C . SER A 1 212 ? -7.846 11.802 12.778 1.00 66.00 212 SER A C 1
ATOM 1566 O O . SER A 1 212 ? -7.772 12.161 13.954 1.00 66.00 212 SER A O 1
ATOM 1568 N N . LYS A 1 213 ? -8.631 10.782 12.406 1.00 73.25 213 LYS A N 1
ATOM 1569 C CA . LYS A 1 213 ? -9.259 9.880 13.388 1.00 73.25 213 LYS A CA 1
ATOM 1570 C C . LYS A 1 213 ? -8.191 9.131 14.199 1.00 73.25 213 LYS A C 1
ATOM 1572 O O . LYS A 1 213 ? -7.053 8.966 13.753 1.00 73.25 213 LYS A O 1
ATOM 1577 N N . SER A 1 214 ? -8.567 8.667 15.393 1.00 76.19 214 SER A N 1
ATOM 1578 C CA . SER A 1 214 ? -7.676 7.910 16.279 1.00 76.19 214 SER A CA 1
ATOM 1579 C C . SER A 1 214 ? -7.094 6.694 15.566 1.00 76.19 214 SER A C 1
ATOM 1581 O O . SER A 1 214 ? -7.835 5.918 14.964 1.00 76.19 214 SER A O 1
ATOM 1583 N N . LEU A 1 215 ? -5.782 6.503 15.698 1.00 77.88 215 LEU A N 1
ATOM 1584 C CA . LEU A 1 215 ? -5.073 5.343 15.175 1.00 77.88 215 LEU A CA 1
ATOM 1585 C C . LEU A 1 215 ? -4.255 4.690 16.285 1.00 77.88 215 LEU A C 1
ATOM 1587 O O . LEU A 1 215 ? -3.482 5.363 16.971 1.00 77.88 215 LEU A O 1
ATOM 1591 N N . TRP A 1 216 ? -4.429 3.380 16.428 1.00 79.56 216 TRP A N 1
ATOM 1592 C CA . TRP A 1 216 ? -3.683 2.549 17.359 1.00 79.56 216 TRP A CA 1
ATOM 1593 C C . TRP A 1 216 ? -2.459 1.968 16.659 1.00 79.56 216 TRP A C 1
ATOM 1595 O O . TRP A 1 216 ? -2.580 1.338 15.608 1.00 79.56 216 TRP A O 1
ATOM 1605 N N . LEU A 1 217 ? -1.279 2.153 17.240 1.00 76.81 217 LEU A N 1
ATOM 1606 C CA . LEU A 1 217 ? -0.056 1.525 16.740 1.00 76.81 217 LEU A CA 1
ATOM 1607 C C . LEU A 1 217 ? 0.235 0.280 17.559 1.00 76.81 217 LEU A C 1
ATOM 1609 O O . LEU A 1 217 ? 0.464 0.388 18.759 1.00 76.81 217 LEU A O 1
ATOM 1613 N N . VAL A 1 218 ? 0.207 -0.883 16.909 1.00 74.75 218 VAL A N 1
ATOM 1614 C CA . VAL A 1 218 ? 0.447 -2.182 17.537 1.00 74.75 218 VAL A CA 1
ATOM 1615 C C . VAL A 1 218 ? 1.781 -2.719 17.048 1.00 74.75 218 VAL A C 1
ATOM 1617 O O . VAL A 1 218 ? 1.889 -3.188 15.916 1.00 74.75 218 VAL A O 1
ATOM 1620 N N . SER A 1 219 ? 2.791 -2.661 17.908 1.00 72.25 219 SER A N 1
ATOM 1621 C CA . SER A 1 219 ? 4.123 -3.197 17.616 1.00 72.25 219 SER A CA 1
ATOM 1622 C C . SER A 1 219 ? 4.290 -4.572 18.250 1.00 72.25 219 SER A C 1
ATOM 1624 O O . SER A 1 219 ? 4.129 -4.700 19.461 1.00 72.25 219 SER A O 1
ATOM 1626 N N . VAL A 1 220 ? 4.631 -5.577 17.440 1.00 69.56 220 VAL A N 1
ATOM 1627 C CA . VAL A 1 220 ? 4.913 -6.951 17.877 1.00 69.56 220 VAL A CA 1
ATOM 1628 C C . VAL A 1 220 ? 6.380 -7.269 17.601 1.00 69.56 220 VAL A C 1
ATOM 1630 O O . VAL A 1 220 ? 6.800 -7.430 16.448 1.00 69.56 220 VAL A O 1
ATOM 1633 N N . GLY A 1 221 ? 7.166 -7.338 18.672 1.00 63.78 221 GLY A N 1
ATOM 1634 C CA . GLY A 1 221 ? 8.559 -7.769 18.619 1.00 63.78 221 GLY A CA 1
ATOM 1635 C C . GLY A 1 221 ? 8.700 -9.276 18.390 1.00 63.78 221 GLY A C 1
ATOM 1636 O O . GLY A 1 221 ? 7.762 -10.048 18.587 1.00 63.78 221 GLY A O 1
ATOM 1637 N N . HIS A 1 222 ? 9.898 -9.689 17.988 1.00 47.34 222 HIS A N 1
ATOM 1638 C CA . HIS A 1 222 ? 10.362 -11.065 18.122 1.00 47.34 222 HIS A CA 1
ATOM 1639 C C . HIS A 1 222 ? 11.483 -11.034 19.161 1.00 47.34 222 HIS A C 1
ATOM 1641 O O . HIS A 1 222 ? 12.493 -10.373 18.925 1.00 47.34 222 HIS A O 1
ATOM 1647 N N . GLU A 1 223 ? 11.300 -11.685 20.312 1.00 51.41 223 GLU A N 1
ATOM 1648 C CA . GLU A 1 223 ? 12.454 -12.011 21.150 1.00 51.41 223 GLU A CA 1
ATOM 1649 C C . GLU A 1 223 ? 13.308 -12.995 20.355 1.00 51.41 223 GLU A C 1
ATOM 1651 O O . GLU A 1 223 ? 12.837 -14.072 19.982 1.00 51.41 223 GLU A O 1
ATOM 1656 N N . ALA A 1 224 ? 14.548 -12.602 20.055 1.00 46.91 224 ALA A N 1
ATOM 1657 C CA . ALA A 1 224 ? 15.544 -13.558 19.607 1.00 46.91 224 ALA A CA 1
ATOM 1658 C C .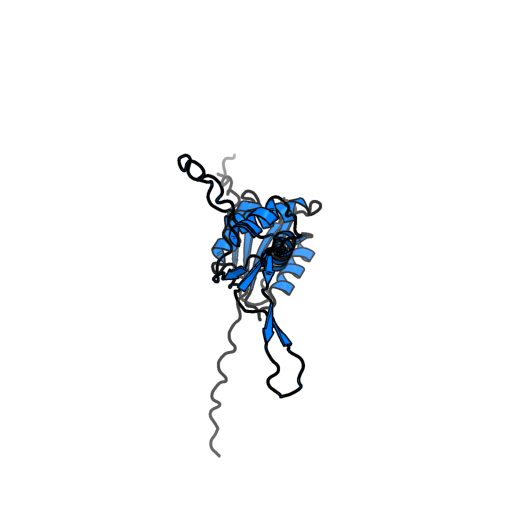 ALA A 1 224 ? 15.629 -14.645 20.682 1.00 46.91 224 ALA A C 1
ATOM 1660 O O . ALA A 1 224 ? 15.722 -14.321 21.868 1.00 46.91 224 ALA A O 1
ATOM 1661 N N . SER A 1 225 ? 15.559 -15.919 20.288 1.00 44.44 225 SER A N 1
ATOM 1662 C CA . SER A 1 225 ? 15.814 -17.001 21.236 1.00 44.44 225 SER A CA 1
ATOM 1663 C C . SER A 1 225 ? 17.138 -16.711 21.946 1.00 44.44 225 SER A C 1
ATOM 1665 O O . SER A 1 225 ? 18.098 -16.342 21.257 1.00 44.44 225 SER A O 1
ATOM 1667 N N . PRO A 1 226 ? 17.200 -16.817 23.289 1.00 43.00 226 PRO A N 1
ATOM 1668 C CA . PRO A 1 226 ? 18.469 -16.671 23.980 1.00 43.00 226 PRO A CA 1
ATOM 1669 C C . PRO A 1 226 ? 19.474 -17.619 23.312 1.00 43.00 226 PRO A C 1
ATOM 1671 O O . PRO A 1 226 ? 19.074 -18.719 22.901 1.00 43.00 226 PRO A O 1
ATOM 1674 N N . PRO A 1 227 ? 20.738 -17.194 23.121 1.00 44.41 227 PRO A N 1
ATOM 1675 C CA . PRO A 1 227 ? 21.752 -18.093 22.593 1.00 44.41 227 PRO A CA 1
ATOM 1676 C C . PRO A 1 227 ? 21.718 -19.376 23.431 1.00 44.41 227 PRO A C 1
ATOM 1678 O O . PRO A 1 227 ? 21.493 -19.279 24.643 1.00 44.41 227 PRO A O 1
ATOM 1681 N N . PRO A 1 228 ? 21.855 -20.565 22.814 1.00 47.62 228 PRO A N 1
ATOM 1682 C CA . PRO A 1 228 ? 21.875 -21.801 23.580 1.00 47.62 228 PRO A CA 1
ATOM 1683 C C . PRO A 1 228 ? 22.914 -21.641 24.689 1.00 47.62 228 PRO A C 1
ATOM 1685 O O . PRO A 1 228 ? 24.043 -21.243 24.400 1.00 47.62 228 PRO A O 1
ATOM 1688 N N . GLU A 1 229 ? 22.512 -21.874 25.943 1.00 53.91 229 GLU A N 1
ATOM 1689 C CA . GLU A 1 229 ? 23.466 -21.939 27.047 1.00 53.91 229 GLU A CA 1
ATOM 1690 C C . GLU A 1 229 ? 24.564 -22.911 26.617 1.00 53.91 229 GLU A C 1
ATOM 1692 O O . GLU A 1 229 ? 24.274 -24.046 26.221 1.00 53.91 229 GLU A O 1
ATOM 1697 N N . GLU A 1 230 ? 25.816 -22.448 26.625 1.00 50.69 230 GLU A N 1
ATOM 1698 C CA . GLU A 1 230 ? 26.957 -23.347 26.566 1.00 50.69 230 GLU A CA 1
ATOM 1699 C C . GLU A 1 230 ? 26.814 -24.252 27.783 1.00 50.69 230 GLU A C 1
ATOM 1701 O O . GLU A 1 230 ? 27.105 -23.854 28.908 1.00 50.69 230 GLU A O 1
ATOM 1706 N N . GLY A 1 231 ? 26.246 -25.439 27.572 1.00 50.12 231 GLY A N 1
ATOM 1707 C CA . GLY A 1 231 ? 26.141 -26.431 28.618 1.00 50.12 231 GLY A CA 1
ATOM 1708 C C . GLY A 1 231 ? 27.547 -26.670 29.134 1.00 50.12 231 GLY A C 1
ATOM 1709 O O . GLY A 1 231 ? 28.404 -27.128 28.375 1.00 50.12 231 GLY A O 1
ATOM 1710 N N . GLU A 1 232 ? 27.779 -26.337 30.404 1.00 49.28 232 GLU A N 1
ATOM 1711 C CA . GLU A 1 232 ? 28.917 -26.843 31.153 1.00 49.28 232 GLU A CA 1
ATOM 1712 C C . GLU A 1 232 ? 28.858 -28.365 31.037 1.00 49.28 232 GLU A C 1
ATOM 1714 O O . GLU A 1 232 ? 28.077 -29.050 31.701 1.00 49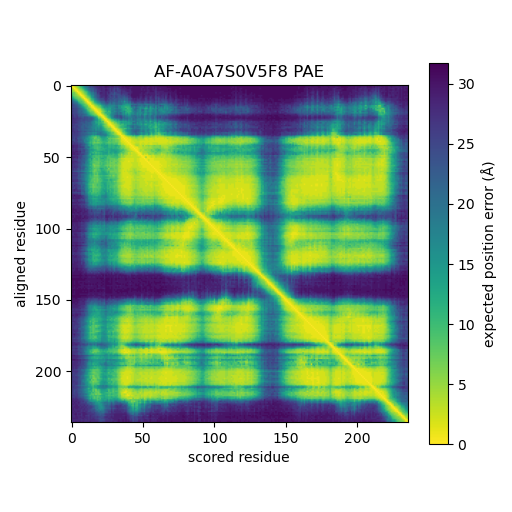.28 232 GLU A O 1
ATOM 1719 N N . GLY A 1 233 ? 29.641 -28.883 30.091 1.00 46.47 233 GLY A N 1
ATOM 1720 C CA . GLY A 1 233 ? 29.953 -30.287 29.982 1.00 46.47 233 GLY A CA 1
ATOM 1721 C C . GLY A 1 233 ? 30.598 -30.685 31.293 1.00 46.47 233 GLY A C 1
ATOM 1722 O O . GLY A 1 233 ? 31.752 -30.353 31.554 1.00 46.47 233 GLY A O 1
ATOM 1723 N N . GLY A 1 234 ? 29.788 -31.339 32.118 1.00 45.78 234 GLY A N 1
ATOM 1724 C CA . GLY A 1 234 ? 30.197 -31.946 33.363 1.00 45.78 234 GLY A CA 1
ATOM 1725 C C . GLY A 1 234 ? 31.404 -32.852 33.163 1.00 45.78 234 GLY A C 1
ATOM 1726 O O . GLY A 1 234 ? 31.550 -33.529 32.144 1.00 45.78 234 GLY A O 1
ATOM 1727 N N . GLU A 1 235 ? 32.251 -32.835 34.182 1.00 48.12 235 GLU A N 1
ATOM 1728 C CA . GLU A 1 235 ? 33.332 -33.780 34.404 1.00 48.12 235 GLU A CA 1
ATOM 1729 C C . GLU A 1 235 ? 32.875 -35.229 34.158 1.00 48.12 235 GLU A C 1
ATOM 1731 O O . GLU A 1 235 ? 31.834 -35.667 34.658 1.00 48.12 235 GLU A O 1
ATOM 1736 N N . GLY A 1 236 ? 33.694 -35.971 33.412 1.00 38.72 236 GLY A N 1
ATOM 1737 C CA . GLY A 1 236 ? 33.591 -37.412 33.199 1.00 38.72 236 GLY A CA 1
ATOM 1738 C C . GLY A 1 236 ? 34.873 -37.965 32.605 1.00 38.72 236 GLY A C 1
ATOM 1739 O O . GLY A 1 236 ? 35.133 -37.661 31.422 1.00 38.72 236 GLY A O 1
#

Mean predicted aligned erro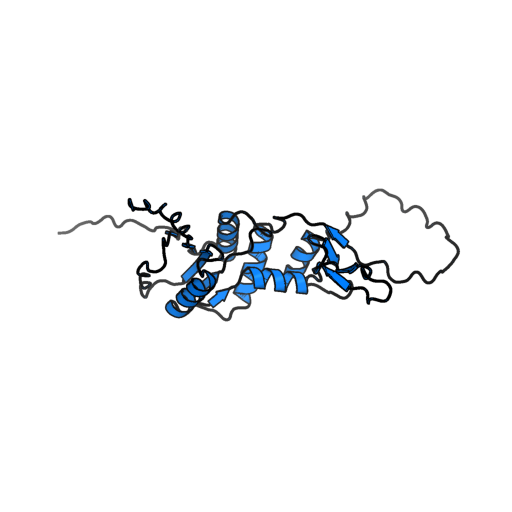r: 14.39 Å

Radius of gyration: 26.17 Å; Cα contacts (8 Å, |Δi|>4): 318; chains: 1; bounding box: 57×66×95 Å

Sequence (236 aa):
GGEGGEAPQGEAPGTQQLLVEGAVGKLQPLEPDVPAFHAVVHAHPLAGGAGLGRRLARRYNVGVVDLQSVVDELLREAGVVPFKEEVPAEEEGGEPTVQVVPGKWQLDPACHPTDVALAFQEAFFPPPPPPEEGEEAAPPAEGEGGEDEGPPPPRTVEIEDGWLTEGLLERAVRGRLMDMDCVRGAVFSSLHVREMADRAAVARSVKAALSSKSLWLVSVGHEASPPPEEGEGGEG

Solvent-accessible surface area (backbone atoms only — not comparable to full-atom values): 14304 Å² total; per-residue (Å²): 128,89,84,78,84,82,73,86,76,78,80,70,66,54,78,46,79,43,79,35,78,51,94,83,63,84,78,74,78,76,62,94,80,64,84,59,54,33,35,40,30,45,39,39,89,89,46,48,32,69,61,51,38,54,50,51,14,63,75,68,63,27,37,77,41,54,46,47,59,53,50,57,51,33,32,56,46,24,18,47,39,77,27,71,44,78,41,75,40,94,50,97,87,52,72,62,44,79,42,74,47,86,55,31,32,28,46,45,89,88,52,80,47,52,79,71,18,39,58,53,28,40,74,71,55,60,75,78,75,76,80,69,95,75,71,74,76,72,76,79,76,88,73,82,75,90,66,89,73,64,81,76,78,70,57,68,43,78,56,68,74,44,71,56,46,52,68,59,52,15,52,52,51,34,53,56,57,69,74,42,80,86,49,54,28,36,24,31,44,56,61,58,54,58,43,42,66,51,67,68,48,54,52,50,16,54,29,57,39,56,70,60,48,48,37,34,40,36,41,33,60,64,82,73,75,74,74,79,75,81,72,80,78,72,91,130

pLDDT: mean 71.9, std 18.91, range [29.25, 93.38]

Nearest PDB structures (foldseek):
  4w5h-assembly1_A  TM=6.252E-01  e=4.807E-02  Streptococcus pneumoniae D39
  7sqc-assembly1_C1  TM=5.751E-01  e=1.253E-01  Chlamydomonas reinhardtii
  7sqc-assembly1_C3  TM=5.084E-01  e=8.541E-02  Chlamydomonas reinhardtii
  7sqc-assembly1_C2  TM=6.311E-01  e=3.711E-01  Chlamydomonas reinhardtii

Organism: NCBI:txid464990

Secondary structure (DSSP, 8-state):
------PPP------EEEEE-SS----PPPPTT---EEEEEEE-GGGTHHHHHHHHHHHHT-EEE-HHHHHHHHHHHTTEEEEEEEEPPSSTTPPPEEEEEEEEEEE-TT----HHHHHHHHHHSPPPPPPPTT---PPPP--------PSPPPPEEE--TT---HHHHHHHHHHHHHHS---SEEEEPPPPTTT---HHHHHHHHHHHTTT---EEEEE--PPPPPPP-------

Foldseek 3Di:
DDDDDDDPDDDQQDAAEDEDEAPDDPDDDDDPPPQAAAEEFAEDPVLCSVVVQVVVCVRQVFAEAELAVLLVVLCVLLQKAFDWDFADDPDDPDDTDIDGDPQKIWHDPPHDHDPLSVVVNCLFVPDDPDPPPDPPPDPDDPDDDPDVPPDPPTDMGGHFFQSAALQSSLSSLLVVCVVDPDGSYYYYYDDDCRNHVDPVSNVSSNCVSVVNHHYYYYYYYDDDDDDPPPPPPDDD